Protein AF-A0AA35T9H4-F1 (afdb_monomer)

Mean predicted aligned error: 10.2 Å

Nearest PDB structures (foldseek):
  2pif-assembly1_A  TM=9.357E-01  e=1.347E-21  Pseudomonas syringae pv. tomato str. DC3000
  3db9-assembly1_A  TM=8.584E-01  e=2.831E-21  Agrobacterium fabrum str. C58
  6npp-assembly1_B  TM=3.166E-01  e=2.146E+00  Human herpesvirus 4 strain B95-8
  8dlf-assembly1_D  TM=2.917E-01  e=3.309E+00  Human herpesvirus 4 strain B95-8
  6pw2-assembly1_A  TM=2.831E-01  e=2.748E+00  Human herpesvirus 4 strain B95-8

Secondary structure (DSSP, 8-state):
---PPPPS-HHHHHHHHHTTS--S--TTSSTTEEEEEEEEEEHHHHHHHHHHHHH-TTTS-EEEEEPTT----TTT-TT--TTTSSS-EEEEETTEEEEEES--TTT--TTEEEEEE--THHHHHHHHHTT---GGGTS--B----S---S-TTS-SEES-GGGGT-S-TTS-SBS---PPPTT---EE---TTHHHHHHHHH--S-EEEEPTT-PEEEEEEHHHH---

Radius of gyration: 17.39 Å; Cα contacts (8 Å, |Δi|>4): 429; chains: 1; bounding box: 44×46×46 Å

Structure (mmCIF, N/CA/C/O backbone):
data_AF-A0AA35T9H4-F1
#
_entry.id   AF-A0AA35T9H4-F1
#
loop_
_atom_site.group_PDB
_atom_site.id
_atom_site.type_symbol
_atom_site.label_atom_id
_atom_site.label_alt_id
_atom_site.label_comp_id
_atom_site.label_asym_id
_atom_site.label_entity_id
_atom_site.label_seq_id
_atom_site.pdbx_PDB_ins_code
_atom_site.Cartn_x
_atom_site.Cartn_y
_atom_site.Cartn_z
_atom_site.occupancy
_atom_site.B_iso_or_equiv
_atom_site.auth_seq_id
_atom_site.auth_comp_id
_atom_site.auth_asym_id
_atom_site.auth_atom_id
_atom_site.pdbx_PDB_model_num
ATOM 1 N N . MET A 1 1 ? 14.725 29.720 2.629 1.00 35.00 1 MET A N 1
ATOM 2 C CA . MET A 1 1 ? 14.355 28.807 3.726 1.00 35.00 1 MET A CA 1
ATOM 3 C C . MET A 1 1 ? 15.362 27.682 3.714 1.00 35.00 1 MET A C 1
ATOM 5 O O . MET A 1 1 ? 15.569 27.089 2.666 1.00 35.00 1 MET A O 1
ATOM 9 N N . THR A 1 2 ? 16.078 27.494 4.813 1.00 30.94 2 THR A N 1
ATOM 10 C CA . THR A 1 2 ? 16.999 26.375 5.020 1.00 30.94 2 THR A CA 1
ATOM 11 C C . THR A 1 2 ? 16.219 25.072 4.851 1.00 30.94 2 THR A C 1
ATOM 13 O O . THR A 1 2 ? 15.241 24.872 5.561 1.00 30.94 2 THR A O 1
ATOM 16 N N . LEU A 1 3 ? 16.623 24.225 3.899 1.00 37.62 3 LEU A N 1
ATOM 17 C CA . LEU A 1 3 ? 16.205 22.825 3.829 1.00 37.62 3 LEU A CA 1
ATOM 18 C C . LEU A 1 3 ? 16.675 22.163 5.128 1.00 37.62 3 LEU A C 1
ATOM 20 O O . LEU A 1 3 ? 17.841 21.792 5.251 1.00 37.62 3 LEU A O 1
ATOM 24 N N . THR A 1 4 ? 15.814 22.100 6.139 1.00 50.91 4 THR A N 1
ATOM 25 C CA . THR A 1 4 ? 16.005 21.164 7.243 1.00 50.91 4 THR A CA 1
ATOM 26 C C . THR A 1 4 ? 16.028 19.778 6.622 1.00 50.91 4 THR A C 1
ATOM 28 O O . THR A 1 4 ? 15.061 19.384 5.973 1.00 50.91 4 THR A O 1
ATOM 31 N N . ALA A 1 5 ? 17.161 19.085 6.742 1.00 67.88 5 ALA A N 1
ATOM 32 C CA . ALA A 1 5 ? 17.269 17.697 6.325 1.00 67.88 5 ALA A CA 1
ATOM 33 C C . ALA A 1 5 ? 16.142 16.906 7.002 1.00 67.88 5 ALA A C 1
ATOM 35 O O . ALA A 1 5 ? 15.931 17.054 8.208 1.00 67.88 5 ALA A O 1
ATOM 36 N N . LEU A 1 6 ? 15.390 16.134 6.216 1.00 73.19 6 LEU A N 1
ATOM 37 C CA . LEU A 1 6 ? 14.380 15.232 6.758 1.00 73.19 6 LEU A CA 1
ATOM 38 C C . LEU A 1 6 ? 15.062 14.242 7.716 1.00 73.19 6 LEU A C 1
ATOM 40 O O . LEU A 1 6 ? 16.203 13.846 7.457 1.00 73.19 6 LEU A O 1
ATOM 44 N N . PRO A 1 7 ? 14.401 13.851 8.817 1.00 78.50 7 PRO A N 1
ATOM 45 C CA . PRO A 1 7 ? 14.951 12.845 9.708 1.00 78.50 7 PRO A CA 1
ATOM 46 C C . PRO A 1 7 ? 15.128 11.515 8.968 1.00 78.50 7 PRO A C 1
ATOM 48 O O . PRO A 1 7 ? 14.306 11.131 8.141 1.00 78.50 7 PRO A O 1
ATOM 51 N N . GLU A 1 8 ? 16.202 10.791 9.279 1.00 75.31 8 GLU A N 1
ATOM 52 C CA . GLU A 1 8 ? 16.445 9.453 8.720 1.00 75.31 8 GLU A CA 1
ATOM 53 C C . GLU A 1 8 ? 15.714 8.352 9.508 1.00 75.31 8 GLU A C 1
ATOM 55 O O . GLU A 1 8 ? 15.616 7.215 9.048 1.00 75.31 8 GLU A O 1
ATOM 60 N N . SER A 1 9 ? 15.199 8.676 10.700 1.00 90.00 9 SER A N 1
ATOM 61 C CA . SER A 1 9 ? 14.476 7.734 11.553 1.00 90.00 9 SER A CA 1
ATOM 62 C C . SER A 1 9 ? 13.065 7.466 11.007 1.00 90.00 9 SER A C 1
ATOM 64 O O . SER A 1 9 ? 12.266 8.405 10.921 1.00 90.00 9 SER A O 1
ATOM 66 N N . PRO A 1 10 ? 12.699 6.202 10.709 1.00 91.81 10 PRO A N 1
ATOM 67 C CA . PRO A 1 10 ? 11.353 5.854 10.251 1.00 91.81 10 PRO A CA 1
ATOM 68 C C . PRO A 1 10 ? 10.244 6.300 11.204 1.00 91.81 10 PRO A C 1
ATOM 70 O O . PRO A 1 10 ? 9.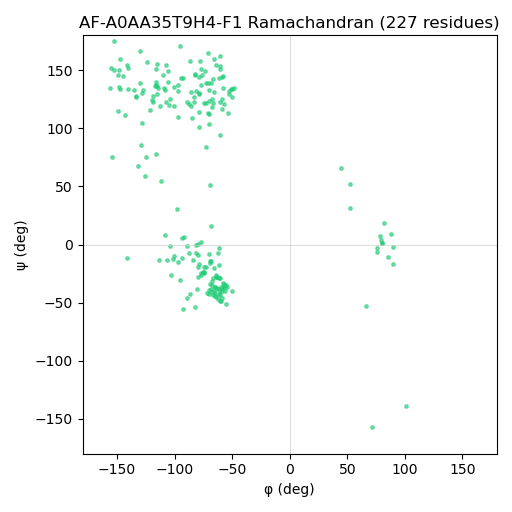216 6.802 10.762 1.00 91.81 10 PRO A O 1
ATOM 73 N N . SER A 1 11 ? 10.456 6.173 12.517 1.00 93.94 11 SER A N 1
ATOM 74 C CA . SER A 1 11 ? 9.459 6.564 13.517 1.00 93.94 11 SER A CA 1
ATOM 75 C C . SER A 1 11 ? 9.228 8.075 13.561 1.00 93.94 11 SER A C 1
ATOM 77 O O . SER A 1 11 ? 8.099 8.517 13.764 1.00 93.94 11 SER A O 1
ATOM 79 N N . GLU A 1 12 ? 10.270 8.879 13.331 1.00 93.38 12 GLU A N 1
ATOM 80 C CA . GLU A 1 12 ? 10.147 10.338 13.257 1.00 93.38 12 GLU A CA 1
ATOM 81 C C . GLU A 1 12 ? 9.429 10.758 11.974 1.00 93.38 12 GLU A C 1
ATOM 83 O O . GLU A 1 12 ? 8.533 11.595 12.033 1.00 93.38 12 GLU A O 1
ATOM 88 N N . LEU A 1 13 ? 9.749 10.124 10.840 1.00 93.75 13 LEU A N 1
ATOM 89 C CA . LEU A 1 13 ? 9.044 10.348 9.575 1.00 93.75 13 LEU A CA 1
ATOM 90 C C . LEU A 1 13 ? 7.551 10.018 9.699 1.00 93.75 13 LEU A C 1
ATOM 92 O O . LEU A 1 13 ? 6.720 10.861 9.365 1.00 93.75 13 LEU A O 1
ATOM 96 N N . ARG A 1 14 ? 7.205 8.849 10.257 1.00 95.56 14 ARG A N 1
ATOM 97 C CA . ARG A 1 14 ? 5.807 8.472 10.534 1.00 95.56 14 ARG A CA 1
ATOM 98 C C . ARG A 1 14 ? 5.124 9.465 11.475 1.00 95.56 14 ARG A C 1
ATOM 100 O O . ARG A 1 14 ? 3.983 9.840 11.242 1.00 95.56 14 ARG A O 1
ATOM 107 N N . SER A 1 15 ? 5.829 9.953 12.496 1.00 95.31 15 SER A N 1
ATOM 108 C CA . SER A 1 15 ? 5.305 10.979 13.407 1.00 95.31 15 SER A CA 1
ATOM 109 C C . SER A 1 15 ? 4.993 12.302 12.694 1.00 95.31 15 SER A C 1
ATOM 111 O O . SER A 1 15 ? 3.980 12.930 12.998 1.00 95.31 15 SER A O 1
ATOM 113 N N . MET A 1 16 ? 5.821 12.716 11.727 1.00 93.88 16 MET A N 1
ATOM 114 C CA . MET A 1 16 ? 5.552 13.898 10.895 1.00 93.88 16 MET A CA 1
ATOM 115 C C . MET A 1 16 ? 4.362 13.677 9.949 1.00 93.88 16 MET A C 1
ATOM 117 O O . MET A 1 16 ? 3.556 14.588 9.771 1.00 93.88 16 MET A O 1
ATOM 121 N N . MET A 1 17 ? 4.220 12.475 9.374 1.00 94.62 17 MET A N 1
ATOM 122 C CA . MET A 1 17 ? 3.061 12.103 8.542 1.00 94.62 17 MET A CA 1
ATOM 123 C C . MET A 1 17 ? 1.769 12.142 9.365 1.00 94.62 17 MET A C 1
ATOM 125 O O . MET A 1 17 ? 0.822 12.822 8.978 1.00 94.62 17 MET A O 1
ATOM 129 N N . ARG A 1 18 ? 1.787 11.547 10.565 1.00 94.38 18 ARG A N 1
ATOM 130 C CA . ARG A 1 18 ? 0.674 11.554 11.526 1.00 94.38 18 ARG A CA 1
ATOM 131 C C . ARG A 1 18 ? 0.218 12.958 11.914 1.00 94.38 18 ARG A C 1
ATOM 133 O O . ARG A 1 18 ? -0.963 13.183 12.152 1.00 94.38 18 ARG A O 1
ATOM 140 N N . GLN A 1 19 ? 1.150 13.902 12.013 1.00 93.56 19 GLN A N 1
ATOM 141 C CA . GLN A 1 19 ? 0.852 15.303 12.331 1.00 93.56 19 GLN A CA 1
ATOM 142 C C . GLN A 1 19 ? 0.346 16.100 11.116 1.00 93.56 19 GLN A C 1
ATOM 144 O O . GLN A 1 19 ? -0.112 17.229 11.281 1.00 93.56 19 GLN A O 1
ATOM 149 N N . GLY A 1 20 ? 0.400 15.524 9.910 1.00 89.44 20 GLY A N 1
ATOM 150 C CA . GLY A 1 20 ? 0.068 16.199 8.654 1.00 89.44 20 GLY A CA 1
ATOM 151 C C . GLY A 1 20 ? 1.176 17.122 8.134 1.00 89.44 20 GLY A C 1
ATOM 152 O O . GLY A 1 20 ? 0.970 17.825 7.147 1.00 89.44 20 GLY A O 1
ATOM 153 N N . ASP A 1 21 ? 2.355 17.113 8.760 1.00 88.81 21 ASP A N 1
ATOM 154 C CA . ASP A 1 21 ? 3.494 17.958 8.382 1.00 88.81 21 ASP A CA 1
ATOM 155 C C . ASP A 1 21 ? 4.259 17.406 7.166 1.00 88.81 21 ASP A C 1
ATOM 157 O O . ASP A 1 21 ? 5.042 18.123 6.537 1.00 88.81 21 ASP A O 1
ATOM 161 N N . LEU A 1 22 ? 4.052 16.125 6.834 1.00 87.88 22 LEU A N 1
ATOM 162 C CA . LEU A 1 22 ? 4.752 15.420 5.763 1.00 87.88 22 LEU A CA 1
ATOM 163 C C . LEU A 1 22 ? 3.769 14.720 4.813 1.00 87.88 22 LEU A C 1
ATOM 165 O O . LEU A 1 22 ? 3.504 13.529 4.947 1.00 87.88 22 LEU A O 1
ATOM 169 N N . VAL A 1 23 ? 3.272 15.468 3.824 1.00 89.50 23 VAL A N 1
ATOM 170 C CA . VAL A 1 23 ? 2.386 14.974 2.752 1.00 89.50 23 VAL A CA 1
ATOM 171 C C . VAL A 1 23 ? 3.101 15.119 1.408 1.00 89.50 23 VAL A C 1
ATOM 173 O O . VAL A 1 23 ? 2.901 16.083 0.672 1.00 89.50 23 VAL A O 1
ATOM 176 N N . GLN A 1 24 ? 4.027 14.204 1.131 1.00 86.38 24 GLN A N 1
ATOM 177 C CA . GLN A 1 24 ? 4.772 14.148 -0.129 1.00 86.38 24 GLN A CA 1
ATOM 178 C C . GLN A 1 24 ? 5.209 12.710 -0.425 1.00 86.38 24 GLN A C 1
ATOM 180 O O . GLN A 1 24 ? 5.043 11.821 0.414 1.00 86.38 24 GLN A O 1
ATOM 185 N N . THR A 1 25 ? 5.805 12.496 -1.598 1.00 83.75 25 THR A N 1
ATOM 186 C CA . THR A 1 25 ? 6.312 11.187 -2.014 1.00 83.75 25 THR A CA 1
ATOM 187 C C . THR A 1 25 ? 7.344 10.646 -1.024 1.00 83.75 25 THR A C 1
ATOM 189 O O . THR A 1 25 ? 8.267 11.369 -0.648 1.00 83.75 25 THR A O 1
ATOM 192 N N . THR A 1 26 ? 7.245 9.374 -0.642 1.00 84.62 26 THR A N 1
ATOM 193 C CA . THR A 1 26 ? 8.193 8.714 0.269 1.00 84.62 26 THR A CA 1
ATOM 194 C C . THR A 1 26 ? 9.463 8.227 -0.422 1.00 84.62 26 THR A C 1
ATOM 196 O O . THR A 1 26 ? 10.412 7.821 0.252 1.00 84.62 26 THR A O 1
ATOM 199 N N . SER A 1 27 ? 9.524 8.298 -1.752 1.00 77.94 27 SER A N 1
ATOM 200 C CA . SER A 1 27 ? 10.706 7.969 -2.549 1.00 77.94 27 SER A CA 1
ATOM 201 C C . SER A 1 27 ? 11.960 8.680 -2.028 1.00 77.94 27 SER A C 1
ATOM 203 O O . SER A 1 27 ? 11.984 9.895 -1.842 1.00 77.94 27 SER A O 1
ATOM 205 N N . GLY A 1 28 ? 13.018 7.911 -1.762 1.00 72.19 28 GLY A N 1
ATOM 206 C CA . GLY A 1 28 ? 14.285 8.432 -1.237 1.00 72.19 28 GLY A CA 1
ATOM 207 C C . GLY A 1 28 ? 14.281 8.809 0.253 1.00 72.19 28 GLY A C 1
ATOM 208 O O . GLY A 1 28 ? 15.338 9.156 0.782 1.00 72.19 28 GLY A O 1
ATOM 209 N N . MET A 1 29 ? 13.145 8.712 0.951 1.00 82.69 29 MET A N 1
ATOM 210 C CA . MET A 1 29 ? 13.097 8.818 2.413 1.00 82.69 29 MET A CA 1
ATOM 211 C C . MET A 1 29 ? 13.570 7.521 3.073 1.00 82.69 29 MET A C 1
ATOM 213 O O . MET A 1 29 ? 13.388 6.437 2.523 1.00 82.69 29 MET A O 1
ATOM 217 N N . ALA A 1 30 ? 14.142 7.640 4.276 1.00 81.81 30 ALA A N 1
ATOM 218 C CA . ALA A 1 30 ? 14.640 6.519 5.079 1.00 81.81 30 ALA A CA 1
ATOM 219 C C . ALA A 1 30 ? 15.454 5.480 4.264 1.00 81.81 30 ALA A C 1
ATOM 221 O O . ALA A 1 30 ? 15.015 4.338 4.105 1.00 81.81 30 ALA A O 1
ATOM 222 N N . PRO A 1 31 ? 16.630 5.852 3.721 1.00 79.25 31 PRO A N 1
ATOM 223 C CA . PRO A 1 31 ? 17.396 4.983 2.827 1.00 79.25 31 PRO A CA 1
ATOM 224 C C . PRO A 1 31 ? 17.669 3.587 3.410 1.00 79.25 31 PRO A C 1
ATOM 226 O O . PRO A 1 31 ? 18.134 3.454 4.543 1.00 79.25 31 PRO A O 1
ATOM 229 N N . GLY A 1 32 ? 17.409 2.545 2.614 1.00 77.31 32 GLY A N 1
ATOM 230 C CA . GLY A 1 32 ? 17.614 1.139 2.986 1.00 77.31 32 GLY A CA 1
ATOM 231 C C . GLY A 1 32 ? 16.519 0.535 3.868 1.00 77.31 32 GLY A C 1
ATOM 232 O O . GLY A 1 32 ? 16.661 -0.611 4.301 1.00 77.31 32 GLY A O 1
ATOM 233 N N . ARG A 1 33 ? 15.451 1.289 4.159 1.00 85.25 33 ARG A N 1
ATOM 234 C CA . ARG A 1 33 ? 14.263 0.789 4.852 1.00 85.25 33 ARG A CA 1
ATOM 235 C C . ARG A 1 33 ? 13.214 0.331 3.857 1.00 85.25 33 ARG A C 1
ATOM 237 O O . ARG A 1 33 ? 12.959 0.995 2.854 1.00 85.25 33 ARG A O 1
ATOM 244 N N . VAL A 1 34 ? 12.523 -0.739 4.229 1.00 86.25 34 VAL A N 1
ATOM 245 C CA . VAL A 1 34 ? 11.411 -1.267 3.446 1.00 86.25 34 VAL A CA 1
ATOM 246 C C . VAL A 1 34 ? 10.280 -0.250 3.462 1.00 86.25 34 VAL A C 1
ATOM 248 O O . VAL A 1 34 ? 9.750 0.095 4.525 1.00 86.25 34 VAL A O 1
ATOM 251 N N . GLN A 1 35 ? 9.885 0.190 2.273 1.00 88.19 35 GLN A N 1
ATOM 252 C CA . GLN A 1 35 ? 8.664 0.955 2.067 1.00 88.19 35 GLN A CA 1
ATOM 253 C C . GLN A 1 35 ? 7.577 0.019 1.538 1.00 88.19 35 GLN A C 1
ATOM 255 O O . GLN A 1 35 ? 7.731 -0.621 0.493 1.00 88.19 35 GLN A O 1
ATOM 260 N N . ALA A 1 36 ? 6.491 -0.092 2.294 1.00 89.81 36 ALA A N 1
ATOM 261 C CA . ALA A 1 36 ? 5.416 -1.029 2.036 1.00 89.81 36 ALA A CA 1
ATOM 262 C C . ALA A 1 36 ? 4.229 -0.341 1.357 1.00 89.81 36 ALA A C 1
ATOM 264 O O . ALA A 1 36 ? 3.763 0.725 1.767 1.00 89.81 36 ALA A O 1
ATOM 265 N N . ASN A 1 37 ? 3.696 -1.007 0.341 1.00 90.56 37 ASN A N 1
ATOM 266 C CA . ASN A 1 37 ? 2.383 -0.709 -0.197 1.00 90.56 37 ASN A CA 1
ATOM 267 C C . ASN A 1 37 ? 1.328 -1.156 0.814 1.00 90.56 37 ASN A C 1
ATOM 269 O O . ASN A 1 37 ? 1.426 -2.235 1.397 1.00 90.56 37 ASN A O 1
ATOM 273 N N . LEU A 1 38 ? 0.295 -0.343 0.983 1.00 93.81 38 LEU A N 1
ATOM 274 C CA . LEU A 1 38 ? -0.809 -0.624 1.889 1.00 93.81 38 LEU A CA 1
ATOM 275 C C . LEU A 1 38 ? -2.086 -0.958 1.116 1.00 93.81 38 LEU A C 1
ATOM 277 O O . LEU A 1 38 ? -2.444 -0.235 0.177 1.00 93.81 38 LEU A O 1
ATOM 281 N N . ALA A 1 39 ? -2.769 -2.013 1.558 1.00 95.06 39 ALA A N 1
ATOM 282 C CA . ALA A 1 39 ? -4.123 -2.378 1.161 1.00 95.06 39 ALA A CA 1
ATOM 283 C C . ALA A 1 39 ? -4.942 -2.726 2.409 1.00 95.06 39 ALA A C 1
ATOM 285 O O . ALA A 1 39 ? -4.520 -3.555 3.206 1.00 95.06 39 ALA A O 1
ATOM 286 N N . ILE A 1 40 ? -6.104 -2.115 2.588 1.00 97.00 40 ILE A N 1
ATOM 287 C CA . ILE A 1 40 ? -6.987 -2.335 3.733 1.00 97.00 40 ILE A CA 1
ATOM 288 C C . ILE A 1 40 ? -8.372 -2.652 3.195 1.00 97.00 40 ILE A C 1
ATOM 290 O O . ILE A 1 40 ? -8.891 -1.946 2.326 1.00 97.00 40 ILE A O 1
ATOM 294 N N . LEU A 1 41 ? -8.970 -3.722 3.701 1.00 95.62 41 LEU A N 1
ATOM 295 C CA . LEU A 1 41 ? -10.269 -4.184 3.241 1.00 95.62 41 LEU A CA 1
ATOM 296 C C . LEU A 1 41 ? -11.074 -4.837 4.369 1.00 95.62 41 LEU A C 1
ATOM 298 O O . LEU A 1 41 ? -10.500 -5.271 5.371 1.00 95.62 41 LEU A O 1
ATOM 302 N N . PRO A 1 42 ? -12.403 -4.927 4.213 1.00 96.38 42 PRO A N 1
ATOM 303 C CA . PRO A 1 42 ? -13.270 -5.613 5.163 1.00 96.38 42 PRO A CA 1
ATOM 304 C C . PRO A 1 42 ? -12.884 -7.091 5.370 1.00 96.38 42 PRO A C 1
ATOM 306 O O . PRO A 1 42 ? -12.441 -7.778 4.443 1.00 96.38 42 PRO A O 1
ATOM 309 N N . ARG A 1 43 ? -13.057 -7.595 6.599 1.00 95.94 43 ARG A N 1
ATOM 310 C CA . ARG A 1 43 ? -12.664 -8.953 7.027 1.00 95.94 43 ARG A CA 1
ATOM 311 C C . ARG A 1 43 ? -13.272 -10.060 6.163 1.00 95.94 43 ARG A C 1
ATOM 313 O O . ARG A 1 43 ? -12.630 -11.089 5.966 1.00 95.94 43 ARG A O 1
ATOM 320 N N . ASP A 1 44 ? -14.492 -9.876 5.674 1.00 92.88 44 ASP A N 1
ATOM 321 C CA . ASP A 1 44 ? -15.183 -10.840 4.810 1.00 92.88 44 ASP A CA 1
ATOM 322 C C . ASP A 1 44 ? -14.467 -11.055 3.467 1.00 92.88 44 ASP A C 1
ATOM 324 O O . ASP A 1 44 ? -14.514 -12.160 2.932 1.00 92.88 44 ASP A O 1
ATOM 328 N N . LEU A 1 45 ? -13.738 -10.050 2.977 1.00 91.25 45 LEU A N 1
ATOM 329 C CA . LEU A 1 45 ? -12.922 -10.117 1.760 1.00 91.25 45 LEU A CA 1
ATOM 330 C C . LEU A 1 45 ? -11.439 -10.404 2.032 1.00 91.25 45 LEU A C 1
ATOM 332 O O . LEU A 1 45 ? -10.695 -10.775 1.120 1.00 91.25 45 LEU A O 1
ATOM 336 N N . ALA A 1 46 ? -10.992 -10.255 3.281 1.00 90.88 46 ALA A N 1
ATOM 337 C CA . ALA A 1 46 ? -9.593 -10.416 3.671 1.00 90.88 46 ALA A CA 1
ATOM 338 C C . ALA A 1 46 ? -9.024 -11.794 3.300 1.00 90.88 46 ALA A C 1
ATOM 340 O O . ALA A 1 46 ? -7.878 -11.892 2.866 1.00 90.88 46 ALA A O 1
ATOM 341 N N . PHE A 1 47 ? -9.822 -12.859 3.423 1.00 89.06 47 PHE A N 1
ATOM 342 C CA . PHE A 1 47 ? -9.386 -14.207 3.053 1.00 89.06 47 PHE A CA 1
ATOM 343 C C . PHE A 1 47 ? -9.142 -14.352 1.545 1.00 89.06 47 PHE A C 1
ATOM 345 O O . PHE A 1 47 ? -8.129 -14.923 1.136 1.00 89.06 47 PHE A O 1
ATOM 352 N N . ASP A 1 48 ? -10.034 -13.806 0.717 1.00 85.44 48 ASP A N 1
ATOM 353 C CA . ASP A 1 48 ? -9.894 -13.857 -0.739 1.00 85.44 48 ASP A CA 1
ATOM 354 C C . ASP A 1 48 ? -8.679 -13.052 -1.204 1.00 85.44 48 ASP A C 1
ATOM 356 O O . ASP A 1 48 ? -7.921 -13.513 -2.061 1.00 85.44 48 ASP A O 1
ATOM 360 N N . PHE A 1 49 ? -8.441 -11.888 -0.592 1.00 87.94 49 PHE A N 1
ATOM 361 C CA . PHE A 1 49 ? -7.258 -11.079 -0.874 1.00 87.94 49 PHE A CA 1
ATOM 362 C C . PHE A 1 49 ? -5.966 -11.758 -0.405 1.00 87.94 49 PHE A C 1
ATOM 364 O O . PHE A 1 49 ? -4.986 -11.791 -1.145 1.00 87.94 49 PHE A O 1
ATOM 371 N N . LEU A 1 50 ? -5.965 -12.388 0.773 1.00 88.31 50 LEU A N 1
ATOM 372 C CA . LEU A 1 50 ? -4.829 -13.177 1.250 1.00 88.31 50 LEU A CA 1
ATOM 373 C C . LEU A 1 50 ? -4.493 -14.318 0.278 1.00 88.31 50 LEU A C 1
ATOM 375 O O . LEU A 1 50 ? -3.332 -14.505 -0.092 1.00 88.31 50 LEU A O 1
ATOM 379 N N . LEU A 1 51 ? -5.510 -15.055 -0.180 1.00 82.94 51 LEU A N 1
ATOM 380 C CA . LEU A 1 51 ? -5.347 -16.118 -1.169 1.00 82.94 51 LEU A CA 1
ATOM 381 C C . LEU A 1 51 ? -4.875 -15.568 -2.523 1.00 82.94 51 LEU A C 1
ATOM 383 O O . LEU A 1 51 ? -4.066 -16.208 -3.199 1.00 82.94 51 LEU A O 1
ATOM 387 N N . PHE A 1 52 ? -5.351 -14.386 -2.920 1.00 80.19 52 PHE A N 1
ATOM 388 C CA . PHE A 1 52 ? -4.873 -13.680 -4.105 1.00 80.19 52 PHE A CA 1
ATOM 389 C C . PHE A 1 52 ? -3.382 -13.345 -3.987 1.00 80.19 52 PHE A C 1
ATOM 391 O O . PHE A 1 52 ? -2.626 -13.687 -4.897 1.00 80.19 52 PHE A O 1
ATOM 398 N N . CYS A 1 53 ? -2.934 -12.778 -2.865 1.00 82.75 53 CYS A N 1
ATOM 399 C CA . CYS A 1 53 ? -1.519 -12.498 -2.613 1.00 82.75 53 CYS A CA 1
ATOM 400 C C . CYS A 1 53 ? -0.681 -13.784 -2.622 1.00 82.75 53 CYS A C 1
ATOM 402 O O . CYS A 1 53 ? 0.354 -13.848 -3.281 1.00 82.75 53 CYS A O 1
ATOM 404 N N . GLN A 1 54 ? -1.164 -14.855 -1.985 1.00 81.75 54 GLN A N 1
ATOM 405 C CA . GLN A 1 54 ? -0.475 -16.148 -1.963 1.00 81.75 54 GLN A CA 1
ATOM 406 C C . GLN A 1 54 ? -0.334 -16.772 -3.360 1.00 81.75 54 GLN A C 1
ATOM 408 O O . GLN A 1 54 ? 0.682 -17.399 -3.663 1.00 81.75 54 GLN A O 1
ATOM 413 N N . ARG A 1 55 ? -1.348 -16.621 -4.220 1.00 78.25 55 ARG A N 1
ATOM 414 C CA . ARG A 1 55 ? -1.313 -17.094 -5.616 1.00 78.25 55 ARG A CA 1
ATOM 415 C C . ARG A 1 55 ? -0.452 -16.210 -6.513 1.00 78.25 55 ARG A C 1
ATOM 417 O O . ARG A 1 55 ? 0.039 -16.691 -7.532 1.00 78.25 55 ARG A O 1
ATOM 424 N N . ASN A 1 56 ? -0.253 -14.952 -6.127 1.00 69.88 56 ASN A N 1
ATOM 425 C CA . ASN A 1 56 ? 0.485 -13.953 -6.886 1.00 69.88 56 ASN A CA 1
ATOM 426 C C . ASN A 1 56 ? 1.606 -13.316 -6.034 1.00 69.88 56 ASN A C 1
ATOM 428 O O . ASN A 1 56 ? 1.642 -12.096 -5.876 1.00 69.88 56 ASN A O 1
ATOM 432 N N . PRO A 1 57 ? 2.568 -14.106 -5.515 1.00 71.19 57 PRO A N 1
ATOM 433 C CA . PRO A 1 57 ? 3.543 -13.625 -4.532 1.00 71.19 57 PRO A CA 1
ATOM 434 C C . PRO A 1 57 ? 4.559 -12.628 -5.106 1.00 71.19 57 PRO A C 1
ATOM 436 O O . PRO A 1 57 ? 5.265 -11.968 -4.354 1.00 71.19 57 PRO A O 1
ATOM 439 N N . ARG A 1 58 ? 4.668 -12.517 -6.439 1.00 69.19 58 ARG A N 1
ATOM 440 C CA . ARG A 1 58 ? 5.550 -11.534 -7.087 1.00 69.19 58 ARG A CA 1
ATOM 441 C C . ARG A 1 58 ? 4.936 -10.142 -7.186 1.00 69.19 58 ARG A C 1
ATOM 443 O O . ARG A 1 58 ? 5.596 -9.214 -6.741 1.00 69.19 58 ARG A O 1
ATOM 450 N N . PRO A 1 59 ? 3.729 -9.967 -7.759 1.00 66.12 59 PRO A N 1
ATOM 451 C CA . PRO A 1 59 ? 3.077 -8.658 -7.767 1.00 66.12 59 PRO A CA 1
ATOM 452 C C . PRO A 1 59 ? 2.498 -8.272 -6.395 1.00 66.12 59 PRO A C 1
ATOM 454 O O . PRO A 1 59 ? 2.243 -7.098 -6.153 1.00 66.12 59 PRO A O 1
ATOM 457 N N . CYS A 1 60 ? 2.286 -9.236 -5.492 1.00 75.88 60 CYS A N 1
ATOM 458 C CA . CYS A 1 60 ? 1.783 -9.003 -4.136 1.00 75.88 60 CYS A CA 1
ATOM 459 C C . CYS A 1 60 ? 2.632 -9.741 -3.088 1.00 75.88 60 CYS A C 1
ATOM 461 O O . CYS A 1 60 ? 2.149 -10.698 -2.473 1.00 75.88 60 CYS A O 1
ATOM 463 N N . PRO A 1 61 ? 3.899 -9.338 -2.882 1.00 84.50 61 PRO A N 1
ATOM 464 C CA . PRO A 1 61 ? 4.740 -9.940 -1.859 1.00 84.50 61 PRO A CA 1
ATOM 465 C C . PRO A 1 61 ? 4.219 -9.517 -0.486 1.00 84.50 61 PRO A C 1
ATOM 467 O O . PRO A 1 61 ? 4.392 -8.379 -0.065 1.00 84.50 61 PRO A O 1
ATOM 470 N N . LEU A 1 62 ? 3.524 -10.419 0.199 1.00 88.81 62 LEU A N 1
ATOM 471 C CA . LEU A 1 62 ? 2.928 -10.128 1.497 1.00 88.81 62 LEU A CA 1
ATOM 472 C C . LEU A 1 62 ? 4.012 -10.041 2.580 1.00 88.81 62 LEU A C 1
ATOM 474 O O . LEU A 1 62 ? 4.742 -11.007 2.789 1.00 88.81 62 LEU A O 1
ATOM 478 N N . LEU A 1 63 ? 4.092 -8.895 3.258 1.00 91.00 63 LEU A N 1
ATOM 479 C CA . LEU A 1 63 ? 5.021 -8.651 4.365 1.00 91.00 63 LEU A CA 1
ATOM 480 C C . LEU A 1 63 ? 4.373 -8.967 5.709 1.00 91.00 63 LEU A C 1
ATOM 482 O O . LEU A 1 63 ? 4.883 -9.782 6.469 1.00 91.00 63 LEU A O 1
ATOM 486 N N . GLU A 1 64 ? 3.234 -8.333 5.981 1.00 94.06 64 GLU A N 1
ATOM 487 C CA . GLU A 1 64 ? 2.513 -8.460 7.244 1.00 94.06 64 GLU A CA 1
ATOM 488 C C . GLU A 1 64 ? 1.011 -8.295 7.005 1.00 94.06 64 GLU A C 1
ATOM 490 O O . GLU A 1 64 ? 0.580 -7.525 6.140 1.00 94.06 64 GLU A O 1
ATOM 495 N N . VAL A 1 65 ? 0.214 -9.028 7.783 1.00 96.75 65 VAL A N 1
ATOM 496 C CA . VAL A 1 65 ? -1.237 -8.848 7.872 1.00 96.75 65 VAL A CA 1
ATOM 497 C C . VAL A 1 65 ? -1.543 -8.344 9.272 1.00 96.75 65 VAL A C 1
ATOM 499 O O . VAL A 1 65 ? -1.276 -9.042 10.247 1.00 96.75 65 VAL A O 1
ATOM 502 N N . VAL A 1 66 ? -2.124 -7.154 9.364 1.00 97.19 66 VAL A N 1
ATOM 503 C CA . VAL A 1 66 ? -2.628 -6.600 10.620 1.00 97.19 66 VAL A CA 1
ATOM 504 C C . VAL A 1 66 ? -4.075 -7.044 10.782 1.00 97.19 66 VAL A C 1
ATOM 506 O O . VAL A 1 66 ? -4.906 -6.823 9.895 1.00 97.19 66 VAL A O 1
ATOM 509 N N . GLU A 1 67 ? -4.348 -7.729 11.892 1.00 95.19 67 GLU A N 1
ATOM 510 C CA . GLU A 1 67 ? -5.648 -8.331 12.176 1.00 95.19 67 GLU A CA 1
ATOM 511 C C . GLU A 1 67 ? -6.779 -7.298 12.228 1.00 95.19 67 GLU A C 1
ATOM 513 O O . GLU A 1 67 ? -6.580 -6.095 12.370 1.00 95.19 67 GLU A O 1
ATOM 518 N N . SER A 1 68 ? -8.008 -7.793 12.105 1.00 95.31 68 SER A N 1
ATOM 519 C CA . SER A 1 68 ? -9.183 -6.939 12.004 1.00 95.31 68 SER A CA 1
ATOM 520 C C . SER A 1 68 ? -9.370 -6.049 13.232 1.00 95.31 68 SER A C 1
ATOM 522 O O . SER A 1 68 ? -9.534 -6.561 14.339 1.00 95.31 68 SER A O 1
ATOM 524 N N . GLY A 1 69 ? -9.414 -4.739 12.992 1.00 87.94 69 GLY A N 1
ATOM 525 C CA . GLY A 1 69 ? -9.583 -3.702 14.014 1.00 87.94 69 GLY A CA 1
ATOM 526 C C . GLY A 1 69 ? -8.280 -3.262 14.685 1.00 87.94 69 GLY A C 1
ATOM 527 O O . GLY A 1 69 ? -8.264 -2.228 15.353 1.00 87.94 69 GLY A O 1
ATOM 528 N N . GLU A 1 70 ? -7.181 -3.983 14.464 1.00 96.12 70 GLU A N 1
ATOM 529 C CA . GLU A 1 70 ? -5.852 -3.579 14.911 1.00 96.12 70 GLU A CA 1
ATOM 530 C C . GLU A 1 70 ? -5.248 -2.574 13.918 1.00 96.12 70 GLU A C 1
ATOM 532 O O . GLU A 1 70 ? -5.475 -2.642 12.710 1.00 96.12 70 GLU A O 1
ATOM 537 N N . VAL A 1 71 ? -4.461 -1.629 14.433 1.00 96.50 71 VAL A N 1
ATOM 538 C CA . VAL A 1 71 ? -3.866 -0.534 13.638 1.00 96.50 71 VAL A CA 1
ATOM 539 C C . VAL A 1 71 ? -2.346 -0.623 13.545 1.00 96.50 71 VAL A C 1
ATOM 541 O O . VAL A 1 71 ? -1.738 0.088 12.749 1.00 96.50 71 VAL A O 1
ATOM 544 N N . GLU A 1 72 ? -1.731 -1.466 14.375 1.00 97.50 72 GLU A N 1
ATOM 545 C CA . GLU A 1 72 ? -0.286 -1.511 14.573 1.00 97.50 72 GLU A CA 1
ATOM 546 C C . GLU A 1 72 ? 0.331 -2.727 13.859 1.00 97.50 72 GLU A C 1
ATOM 548 O O . GLU A 1 72 ? 0.005 -3.865 14.210 1.00 97.50 72 GLU A O 1
ATOM 553 N N . PRO A 1 73 ? 1.254 -2.514 12.903 1.00 96.12 73 PRO A N 1
ATOM 554 C CA . PRO A 1 73 ? 2.085 -3.567 12.333 1.00 96.12 73 PRO A CA 1
ATOM 555 C C . PRO A 1 73 ? 3.228 -3.897 13.302 1.00 96.12 73 PRO A C 1
ATOM 557 O O . PRO A 1 73 ? 4.218 -3.171 13.411 1.00 96.12 73 PRO A O 1
ATOM 560 N N . ARG A 1 74 ? 3.081 -4.991 14.046 1.00 94.75 74 ARG A N 1
ATOM 561 C CA . ARG A 1 74 ? 3.970 -5.348 15.160 1.00 94.75 74 ARG A CA 1
ATOM 562 C C . ARG A 1 74 ? 5.300 -5.918 14.692 1.00 94.75 74 ARG A C 1
ATOM 564 O O . ARG A 1 74 ? 6.284 -5.804 15.419 1.00 94.75 74 ARG A O 1
ATOM 571 N N . ASP A 1 75 ? 5.343 -6.525 13.510 1.00 92.00 75 ASP A N 1
ATOM 572 C CA . ASP A 1 75 ? 6.586 -7.087 12.987 1.00 92.00 75 ASP A CA 1
ATOM 573 C C . ASP A 1 75 ? 7.391 -6.036 12.225 1.00 92.00 75 ASP A C 1
ATOM 575 O O . ASP A 1 75 ? 8.613 -5.972 12.391 1.00 92.00 75 ASP A O 1
ATOM 579 N N . PHE A 1 76 ? 6.732 -5.208 11.407 1.00 92.81 76 PHE A N 1
ATOM 580 C CA . PHE A 1 76 ? 7.403 -4.269 10.505 1.00 92.81 76 PHE A CA 1
ATOM 581 C C . PHE A 1 76 ? 7.568 -2.855 11.056 1.00 92.81 76 PHE A C 1
ATOM 583 O O . PHE A 1 76 ? 8.544 -2.202 10.687 1.00 92.81 76 PHE A O 1
ATOM 590 N N . ALA A 1 77 ? 6.673 -2.363 11.914 1.00 95.31 77 ALA A N 1
ATOM 591 C CA . ALA A 1 77 ? 6.816 -1.037 12.517 1.00 95.31 77 ALA A CA 1
ATOM 592 C C . ALA A 1 77 ? 6.097 -0.923 13.878 1.00 95.31 77 ALA A C 1
ATOM 594 O O . ALA A 1 77 ? 5.044 -0.282 13.967 1.00 95.31 77 ALA A O 1
ATOM 595 N N . PRO A 1 78 ? 6.667 -1.503 14.954 1.00 96.06 78 PRO A 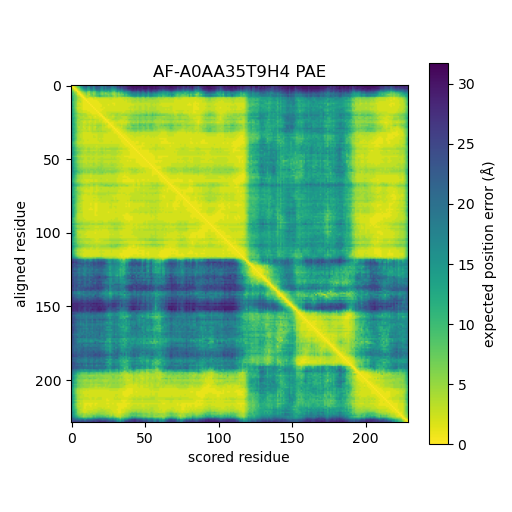N 1
ATOM 596 C CA . PRO A 1 78 ? 6.133 -1.359 16.306 1.00 96.06 78 PRO A CA 1
ATOM 597 C C . PRO A 1 78 ? 5.889 0.110 16.693 1.00 96.06 78 PRO A C 1
ATOM 599 O O . PRO A 1 78 ? 6.740 0.981 16.497 1.00 96.06 78 PRO A O 1
ATOM 602 N N . GLY A 1 79 ? 4.727 0.390 17.276 1.00 95.00 79 GLY A N 1
ATOM 603 C CA . GLY A 1 79 ? 4.267 1.721 17.677 1.00 95.00 79 GLY A CA 1
ATOM 604 C C . GLY A 1 79 ? 3.692 2.583 16.547 1.00 95.00 79 GLY A C 1
ATOM 605 O O . GLY A 1 79 ? 3.319 3.736 16.797 1.00 95.00 79 GLY A O 1
ATOM 606 N N . ALA A 1 80 ? 3.624 2.064 15.318 1.00 96.88 80 ALA A N 1
ATOM 607 C CA . ALA A 1 80 ? 2.976 2.751 14.209 1.00 96.88 80 ALA A CA 1
ATOM 608 C C . ALA A 1 80 ? 1.444 2.638 14.264 1.00 96.88 80 ALA A C 1
ATOM 610 O O . ALA A 1 80 ? 0.886 1.725 14.870 1.00 96.88 80 ALA A O 1
ATOM 611 N N . ASP A 1 81 ? 0.771 3.574 13.602 1.00 97.50 81 ASP A N 1
ATOM 612 C CA . ASP A 1 81 ? -0.682 3.604 13.439 1.00 97.50 81 ASP A CA 1
ATOM 613 C C . ASP A 1 81 ? -1.030 3.757 11.954 1.00 97.50 81 ASP A C 1
ATOM 615 O O . ASP A 1 81 ? -0.914 4.842 11.376 1.00 97.50 81 ASP A O 1
ATOM 619 N N . LEU A 1 82 ? -1.477 2.666 11.325 1.00 97.06 82 LEU A N 1
ATOM 620 C CA . LEU A 1 82 ? -1.788 2.619 9.889 1.00 97.06 82 LEU A CA 1
ATOM 621 C C . LEU A 1 82 ? -2.919 3.554 9.451 1.00 97.06 82 LEU A C 1
ATOM 623 O O . LEU A 1 82 ? -3.167 3.675 8.255 1.00 97.06 82 LEU A O 1
ATOM 627 N N . ARG A 1 83 ? -3.616 4.210 10.384 1.00 97.19 83 ARG A N 1
ATOM 628 C CA . ARG A 1 83 ? -4.633 5.209 10.046 1.00 97.19 83 ARG A CA 1
ATOM 629 C C . ARG A 1 83 ? -4.032 6.546 9.636 1.00 97.19 83 ARG A C 1
ATOM 631 O O . ARG A 1 83 ? -4.699 7.298 8.939 1.00 97.19 83 ARG A O 1
ATOM 638 N N . SER A 1 84 ? -2.813 6.848 10.079 1.00 96.56 84 SER A N 1
ATOM 639 C CA . SER A 1 84 ? -2.239 8.203 10.009 1.00 96.56 84 SER A CA 1
ATOM 640 C C . SER A 1 84 ? -0.744 8.240 9.667 1.00 96.56 84 SER A C 1
ATOM 642 O O . SER A 1 84 ? -0.217 9.290 9.325 1.00 96.56 84 SER A O 1
ATOM 644 N N . ASP A 1 85 ? -0.056 7.097 9.690 1.00 96.69 85 ASP A N 1
ATOM 645 C CA . ASP A 1 85 ? 1.401 7.038 9.524 1.00 96.69 85 ASP A CA 1
ATOM 646 C C . ASP A 1 85 ? 1.881 6.849 8.072 1.00 96.69 85 ASP A C 1
ATOM 648 O O . ASP A 1 85 ? 3.075 6.657 7.841 1.00 96.69 85 ASP A O 1
ATOM 652 N N . ALA A 1 86 ? 0.979 6.884 7.092 1.00 94.75 86 ALA A N 1
ATOM 653 C CA . ALA A 1 86 ? 1.317 7.071 5.685 1.00 94.75 86 ALA A CA 1
ATOM 654 C C . ALA A 1 86 ? 0.932 8.495 5.250 1.00 94.75 86 ALA A C 1
ATOM 656 O O . ALA A 1 86 ? -0.047 9.039 5.762 1.00 94.75 86 ALA A O 1
ATOM 657 N N . PRO A 1 87 ? 1.651 9.103 4.290 1.00 93.69 87 PRO A N 1
ATOM 658 C CA . PRO A 1 87 ? 1.414 10.501 3.932 1.00 93.69 87 PRO A CA 1
ATOM 659 C C . PRO A 1 87 ? 0.037 10.768 3.315 1.00 93.69 87 PRO A C 1
ATOM 661 O O . PRO A 1 87 ? -0.524 11.844 3.501 1.00 93.69 87 PRO A O 1
ATOM 664 N N . LEU A 1 88 ? -0.472 9.827 2.511 1.00 94.94 88 LEU A N 1
ATOM 665 C CA . LEU A 1 88 ? -1.710 9.994 1.759 1.00 94.94 88 LEU A CA 1
ATOM 666 C C . LEU A 1 88 ? -2.340 8.637 1.435 1.00 94.94 88 LEU A C 1
ATOM 668 O O . LEU A 1 88 ? -1.673 7.714 0.958 1.00 94.94 88 LEU A O 1
ATOM 672 N N . TYR A 1 89 ? -3.647 8.548 1.639 1.00 96.38 89 TYR A N 1
ATOM 673 C CA . TYR A 1 89 ? -4.473 7.381 1.372 1.00 96.38 89 TYR A CA 1
ATOM 674 C C . TYR A 1 89 ? -5.493 7.671 0.276 1.00 96.38 89 TYR A C 1
ATOM 676 O O . TYR A 1 89 ? -5.922 8.806 0.076 1.00 96.38 89 TYR A O 1
ATOM 684 N N . ARG A 1 90 ? -5.925 6.606 -0.394 1.00 96.31 90 ARG A N 1
ATOM 685 C CA . ARG A 1 90 ? -7.024 6.577 -1.354 1.00 96.31 90 ARG A CA 1
ATOM 686 C C . ARG A 1 90 ? -8.105 5.639 -0.852 1.00 96.31 90 ARG A C 1
ATOM 688 O O . ARG A 1 90 ? -7.821 4.478 -0.554 1.00 96.31 90 ARG A O 1
ATOM 695 N N . VAL A 1 91 ? -9.333 6.133 -0.792 1.00 97.06 91 VAL A N 1
ATOM 696 C CA . VAL A 1 91 ? -10.515 5.357 -0.412 1.00 97.06 91 VAL A CA 1
ATOM 697 C C . VAL A 1 91 ? -11.308 5.034 -1.668 1.00 97.06 91 VAL A C 1
ATOM 699 O O . VAL A 1 91 ? -11.674 5.933 -2.424 1.00 97.06 91 VAL A O 1
ATOM 702 N N . TYR A 1 92 ? -11.575 3.750 -1.879 1.00 94.50 92 TYR A N 1
ATOM 703 C CA . TYR A 1 92 ? -12.375 3.254 -2.988 1.00 94.50 92 TYR A CA 1
ATOM 704 C C . TYR A 1 92 ? -13.655 2.613 -2.466 1.00 94.50 92 TYR A C 1
ATOM 706 O O . TYR A 1 92 ? -13.606 1.718 -1.619 1.00 94.50 92 TYR A O 1
ATOM 714 N N . GLU A 1 93 ? -14.791 3.007 -3.030 1.00 94.75 93 GLU A N 1
ATOM 715 C CA . GLU A 1 93 ? -16.088 2.379 -2.780 1.00 94.75 93 GLU A CA 1
ATOM 716 C C . GLU A 1 93 ? -16.633 1.836 -4.094 1.00 94.75 93 GLU A C 1
ATOM 718 O O . GLU A 1 93 ? -16.732 2.550 -5.091 1.00 94.75 93 GLU A O 1
ATOM 723 N N . HIS A 1 94 ? -16.953 0.542 -4.125 1.00 92.44 94 HIS A N 1
ATOM 724 C CA . HIS A 1 94 ? -17.406 -0.145 -5.340 1.00 92.44 94 HIS A CA 1
ATOM 725 C C . HIS A 1 94 ? -16.462 0.039 -6.546 1.00 92.44 94 HIS A C 1
ATOM 727 O O . HIS A 1 94 ? -16.889 0.020 -7.702 1.00 92.44 94 HIS A O 1
ATOM 733 N N . GLY A 1 95 ? -15.162 0.178 -6.263 1.00 82.75 95 GLY A N 1
ATOM 734 C CA . GLY A 1 95 ? -14.095 0.378 -7.245 1.00 82.75 95 GLY A CA 1
ATOM 735 C C . GLY A 1 95 ? -13.935 1.804 -7.772 1.00 82.75 95 GLY A C 1
ATOM 736 O O . GLY A 1 95 ? -13.046 2.030 -8.588 1.00 82.75 95 GLY A O 1
ATOM 737 N N . GLU A 1 96 ? -14.733 2.758 -7.297 1.00 91.50 96 GLU A N 1
ATOM 738 C CA . GLU A 1 96 ? -14.596 4.178 -7.624 1.00 91.50 96 GLU A CA 1
ATOM 739 C C . GLU A 1 96 ? -13.817 4.894 -6.516 1.00 91.50 96 GLU A C 1
ATOM 741 O O . GLU A 1 96 ? -14.062 4.657 -5.334 1.00 91.50 96 GLU A O 1
ATOM 746 N N . LEU A 1 97 ? -12.881 5.773 -6.883 1.00 92.81 97 LEU A N 1
ATOM 747 C CA . LEU A 1 97 ? -12.142 6.600 -5.925 1.00 92.81 97 LEU A CA 1
ATOM 748 C C . LEU A 1 97 ? -13.083 7.664 -5.341 1.00 92.81 97 LEU A C 1
ATOM 750 O O . LEU A 1 97 ? -13.520 8.562 -6.061 1.00 92.81 97 LEU A O 1
ATOM 754 N N . THR A 1 98 ? -13.388 7.575 -4.048 1.00 96.31 98 THR A N 1
ATOM 755 C CA . THR A 1 98 ? -14.331 8.480 -3.371 1.00 96.31 98 THR A CA 1
ATOM 756 C C . THR A 1 98 ? -13.645 9.537 -2.517 1.00 96.31 98 THR A C 1
ATOM 758 O O . THR A 1 98 ? -14.210 10.615 -2.329 1.00 96.31 98 THR A O 1
ATOM 761 N N . ALA A 1 99 ? -12.432 9.267 -2.029 1.00 95.75 99 ALA A N 1
ATOM 762 C CA . ALA A 1 99 ? -11.671 10.225 -1.237 1.00 95.75 99 ALA A CA 1
ATOM 763 C C . ALA A 1 99 ? -10.154 10.024 -1.351 1.00 95.75 99 ALA A C 1
ATOM 765 O O . ALA A 1 99 ? -9.663 8.902 -1.492 1.00 95.75 99 ALA A O 1
ATOM 766 N N . GLU A 1 100 ? -9.420 11.128 -1.212 1.00 96.69 100 GLU A N 1
ATOM 767 C CA . GLU A 1 100 ? -7.991 11.144 -0.900 1.00 96.69 100 GLU A CA 1
ATOM 768 C C . GLU A 1 100 ? -7.805 11.883 0.427 1.00 96.69 100 GLU A C 1
ATOM 770 O O . GLU A 1 100 ? -8.262 13.018 0.572 1.00 96.69 100 GLU A O 1
ATOM 775 N N . VAL A 1 101 ? -7.194 11.227 1.413 1.00 96.75 101 VAL A N 1
ATOM 776 C CA . VAL A 1 101 ? -7.113 11.730 2.794 1.00 96.75 101 VAL A CA 1
ATOM 777 C C . VAL A 1 101 ? -5.759 11.426 3.414 1.00 96.75 101 VAL A C 1
ATOM 779 O O . VAL A 1 101 ? -5.102 10.467 3.029 1.00 96.75 101 VAL A O 1
ATOM 782 N N . THR A 1 102 ? -5.340 12.226 4.389 1.00 96.75 102 THR A N 1
ATOM 783 C CA . THR A 1 102 ? -4.098 12.013 5.155 1.00 96.75 102 THR A CA 1
ATOM 784 C C . THR A 1 102 ? -4.333 11.232 6.451 1.00 96.75 102 THR A C 1
ATOM 786 O O . THR A 1 102 ? -3.383 10.803 7.090 1.00 96.75 102 THR A O 1
ATOM 789 N N . ASP A 1 103 ? -5.595 11.053 6.847 1.00 96.50 103 ASP A N 1
ATOM 790 C CA . ASP A 1 103 ? -6.005 10.330 8.050 1.00 96.50 103 ASP A CA 1
ATOM 791 C C . ASP A 1 103 ? -7.259 9.495 7.751 1.00 96.50 103 ASP A C 1
ATOM 793 O O . ASP A 1 103 ? -8.203 9.968 7.114 1.00 96.50 103 ASP A O 1
ATOM 797 N N . LEU A 1 104 ? -7.254 8.236 8.188 1.00 96.25 104 LEU A N 1
ATOM 798 C CA . LEU A 1 104 ? -8.334 7.275 7.961 1.00 96.25 104 LEU A CA 1
ATOM 799 C C . LEU A 1 104 ? -9.361 7.225 9.095 1.00 96.25 104 LEU A C 1
ATOM 801 O O . LEU A 1 104 ? -10.244 6.372 9.054 1.00 96.25 104 LEU A O 1
ATOM 805 N N . GLY A 1 105 ? -9.286 8.092 10.105 1.00 95.06 105 GLY A N 1
ATOM 806 C CA . GLY A 1 105 ? -10.148 8.052 11.286 1.00 95.06 105 GLY A CA 1
ATOM 807 C C . GLY A 1 105 ? -11.645 8.054 10.967 1.00 95.06 105 GLY A C 1
ATOM 808 O O . GLY A 1 105 ? -12.401 7.342 11.622 1.00 95.06 105 GLY A O 1
ATOM 809 N N . GLU A 1 106 ? -12.071 8.779 9.927 1.00 94.38 106 GLU A N 1
ATOM 810 C CA . GLU A 1 106 ? -13.473 8.807 9.474 1.00 94.38 106 GLU A CA 1
ATOM 811 C C . GLU A 1 106 ? -13.904 7.537 8.720 1.00 94.38 106 GLU A C 1
ATOM 813 O O . GLU A 1 106 ? -15.087 7.199 8.701 1.00 94.38 106 GLU A O 1
ATOM 818 N N . PHE A 1 107 ? -12.952 6.819 8.118 1.00 94.88 107 PHE A N 1
ATOM 819 C CA . PHE A 1 107 ? -13.191 5.623 7.301 1.00 94.88 107 PHE A CA 1
ATOM 820 C C . PHE A 1 107 ? -12.892 4.318 8.047 1.00 94.88 107 PHE A C 1
ATOM 822 O O . PHE A 1 107 ? -13.234 3.236 7.563 1.00 94.88 107 PHE A O 1
ATOM 829 N N . TRP A 1 108 ? -12.235 4.396 9.207 1.00 95.69 108 TRP A N 1
ATOM 830 C CA . TRP A 1 108 ? -11.782 3.230 9.949 1.00 95.69 108 TRP A CA 1
ATOM 831 C C . TRP A 1 108 ? -12.941 2.486 10.606 1.00 95.69 108 TRP A C 1
ATOM 833 O O . TRP A 1 108 ? -13.851 3.081 11.185 1.00 95.69 108 TRP A O 1
ATOM 843 N N . ARG A 1 109 ? -12.880 1.156 10.557 1.00 93.88 109 ARG A N 1
ATOM 844 C CA . ARG A 1 109 ? -13.870 0.263 11.160 1.00 93.88 109 ARG A CA 1
ATOM 845 C C . ARG A 1 109 ? -13.165 -0.931 11.791 1.00 93.88 109 ARG A C 1
ATOM 847 O O . ARG A 1 109 ? -12.132 -1.379 11.299 1.00 93.88 109 ARG A O 1
ATOM 854 N N . ASP A 1 110 ? -13.769 -1.499 12.827 1.00 94.44 110 ASP A N 1
ATOM 855 C CA . ASP A 1 110 ? -13.190 -2.630 13.568 1.00 94.44 110 ASP A CA 1
ATOM 856 C C . ASP A 1 110 ? -13.129 -3.931 12.745 1.00 94.44 110 ASP A C 1
ATOM 858 O O . ASP A 1 110 ? -12.445 -4.886 13.111 1.00 94.44 110 ASP A O 1
ATOM 862 N N . ASP A 1 111 ? -13.841 -3.995 11.618 1.00 96.31 111 ASP A N 1
ATOM 863 C CA . ASP A 1 111 ? -13.826 -5.132 10.700 1.00 96.31 111 ASP A CA 1
ATOM 864 C C . ASP A 1 111 ? -12.736 -5.034 9.617 1.00 96.31 111 ASP A C 1
ATOM 866 O O . ASP A 1 111 ? -12.628 -5.944 8.799 1.00 96.31 111 ASP A O 1
ATOM 870 N N . LEU A 1 112 ? -11.937 -3.964 9.576 1.00 97.25 112 LEU A N 1
ATOM 871 C CA . LEU A 1 112 ? -10.910 -3.777 8.548 1.00 97.25 112 LEU A CA 1
ATOM 872 C C . LEU A 1 112 ? -9.634 -4.552 8.863 1.00 97.25 112 LEU A C 1
ATOM 874 O O . LEU A 1 112 ? -9.110 -4.452 9.968 1.00 97.25 112 LEU A O 1
ATOM 878 N N . VAL A 1 113 ? -9.118 -5.271 7.867 1.00 97.69 113 VAL A N 1
ATOM 879 C CA . VAL A 1 113 ? -7.832 -5.982 7.887 1.00 97.69 113 VAL A CA 1
ATOM 880 C C . VAL A 1 113 ? -6.852 -5.236 6.991 1.00 97.69 113 VAL A C 1
ATOM 882 O O . VAL A 1 113 ? -7.195 -4.908 5.851 1.00 97.69 113 VAL A O 1
ATOM 885 N N . SER A 1 114 ? -5.633 -5.003 7.482 1.00 97.38 114 SER A N 1
ATOM 886 C CA . SER A 1 114 ? -4.592 -4.300 6.721 1.00 97.38 114 SER A CA 1
ATOM 887 C C . SER A 1 114 ? -3.529 -5.266 6.214 1.00 97.38 114 SER A C 1
ATOM 889 O O . SER A 1 114 ? -3.094 -6.165 6.926 1.00 97.38 114 SER A O 1
ATOM 891 N N . PHE A 1 115 ? -3.075 -5.054 4.988 1.00 95.69 115 PHE A N 1
ATOM 892 C CA . PHE A 1 115 ? -2.051 -5.840 4.320 1.00 95.69 115 PHE A CA 1
ATOM 893 C C . PHE A 1 115 ? -0.906 -4.910 3.941 1.00 95.69 115 PHE A C 1
ATOM 895 O O . PHE A 1 115 ? -1.076 -4.003 3.118 1.00 95.69 115 PHE A O 1
ATOM 902 N N . LEU A 1 116 ? 0.259 -5.156 4.534 1.00 93.88 116 LEU A N 1
ATOM 903 C CA . LEU A 1 116 ? 1.513 -4.564 4.098 1.00 93.88 116 LEU A CA 1
ATOM 904 C C . LEU A 1 116 ? 2.104 -5.453 3.013 1.00 93.88 116 LEU A C 1
ATOM 906 O O . LEU A 1 116 ? 2.358 -6.640 3.225 1.00 93.88 116 LEU A O 1
ATOM 910 N N . LEU A 1 117 ? 2.309 -4.873 1.839 1.00 89.06 117 LEU A N 1
ATOM 911 C CA . LEU A 1 117 ? 2.885 -5.547 0.689 1.00 89.06 117 LEU A 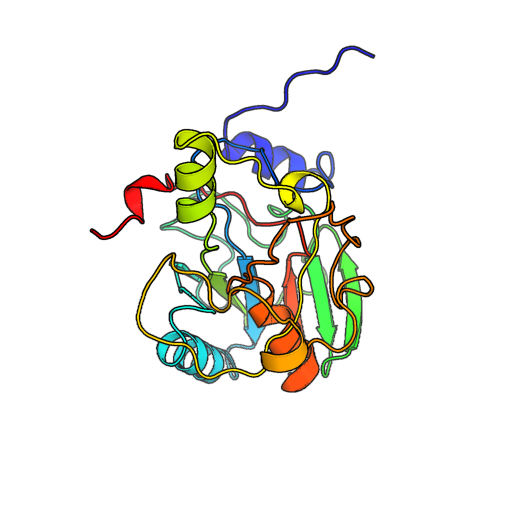CA 1
ATOM 912 C C . LEU A 1 117 ? 4.230 -4.912 0.365 1.00 89.06 117 LEU A C 1
ATOM 914 O O . LEU A 1 117 ? 4.370 -3.692 0.317 1.00 89.06 117 LEU A O 1
ATOM 918 N N . GLY A 1 118 ? 5.222 -5.747 0.111 1.00 81.06 118 GLY A N 1
ATOM 919 C CA . GLY A 1 118 ? 6.541 -5.305 -0.286 1.00 81.06 118 GLY A CA 1
ATOM 920 C C . GLY A 1 118 ? 6.494 -4.638 -1.648 1.00 81.06 118 GLY A C 1
ATOM 921 O O . GLY A 1 118 ? 5.579 -4.838 -2.452 1.00 81.06 118 GLY A O 1
ATOM 922 N N . CYS A 1 119 ? 7.515 -3.842 -1.906 1.00 67.00 119 CYS A N 1
ATOM 923 C CA . CYS A 1 119 ? 7.788 -3.331 -3.228 1.00 67.00 119 CYS A CA 1
ATOM 924 C C . CYS A 1 119 ? 9.142 -3.875 -3.698 1.00 67.00 119 CYS A C 1
ATOM 926 O O . CYS A 1 119 ? 10.032 -4.158 -2.899 1.00 67.00 119 CYS A O 1
ATOM 928 N N . SER A 1 120 ? 9.303 -4.025 -5.006 1.00 54.75 120 SER A N 1
ATOM 929 C CA . SER A 1 120 ? 10.496 -4.546 -5.686 1.00 54.75 120 SER A CA 1
ATOM 930 C C . SER A 1 120 ? 11.738 -3.632 -5.614 1.00 54.75 120 SER A C 1
ATOM 932 O O . SER A 1 120 ? 12.708 -3.864 -6.338 1.00 54.75 120 SER A O 1
ATOM 934 N N . PHE A 1 121 ? 11.760 -2.637 -4.716 1.00 51.03 121 PHE A N 1
ATOM 935 C CA . PHE A 1 121 ? 12.846 -1.654 -4.560 1.00 51.03 121 PHE A CA 1
ATOM 936 C C . PHE A 1 121 ? 14.213 -2.264 -4.187 1.00 51.03 121 PHE A C 1
ATOM 938 O O . PHE A 1 121 ? 15.251 -1.634 -4.418 1.00 51.03 121 PHE A O 1
ATOM 945 N N . SER A 1 122 ? 14.261 -3.510 -3.698 1.00 46.25 122 SER A N 1
ATOM 946 C CA . SER A 1 122 ? 15.529 -4.215 -3.443 1.00 46.25 122 SER A CA 1
ATOM 947 C C . SER A 1 122 ? 16.372 -4.411 -4.714 1.00 46.25 122 SER A C 1
ATOM 949 O O . SER A 1 122 ? 17.603 -4.405 -4.648 1.00 46.25 122 SER A O 1
ATOM 951 N N . PHE A 1 123 ? 15.739 -4.503 -5.891 1.00 50.03 123 PHE A N 1
ATOM 952 C CA . PHE A 1 123 ? 16.444 -4.606 -7.170 1.00 50.03 123 PHE A CA 1
ATOM 953 C C . PHE A 1 123 ? 16.932 -3.246 -7.685 1.00 50.03 123 PHE A C 1
ATOM 955 O O . PHE A 1 123 ? 18.048 -3.143 -8.189 1.00 50.03 123 PHE A O 1
ATOM 962 N N . GLU A 1 124 ? 16.150 -2.182 -7.504 1.00 50.78 124 GLU A N 1
ATOM 963 C CA . GLU A 1 124 ? 16.529 -0.822 -7.917 1.00 50.78 124 GLU A CA 1
ATOM 964 C C . GLU A 1 124 ? 17.784 -0.340 -7.189 1.00 50.78 124 GLU A C 1
ATOM 966 O O . GLU A 1 124 ? 18.719 0.163 -7.813 1.00 50.78 124 GLU A O 1
ATOM 971 N N . THR A 1 125 ? 17.865 -0.604 -5.882 1.00 45.62 125 THR A N 1
ATOM 972 C CA . THR A 1 125 ? 19.065 -0.329 -5.081 1.00 45.62 125 THR A CA 1
ATOM 973 C C . THR A 1 125 ? 20.287 -1.079 -5.621 1.00 45.62 125 THR A C 1
ATOM 975 O O . THR A 1 125 ? 21.394 -0.535 -5.639 1.00 45.62 125 THR A O 1
ATOM 978 N N . ALA A 1 126 ? 20.113 -2.315 -6.101 1.00 46.25 126 ALA A N 1
ATOM 979 C CA . ALA A 1 126 ? 21.190 -3.090 -6.714 1.00 46.25 126 ALA A CA 1
ATOM 980 C C . ALA A 1 126 ? 21.617 -2.522 -8.082 1.00 46.25 126 ALA A C 1
ATOM 982 O O . ALA A 1 126 ? 22.816 -2.454 -8.358 1.00 46.25 126 ALA A O 1
ATOM 983 N N . LEU A 1 127 ? 20.672 -2.056 -8.908 1.00 49.59 127 LEU A N 1
ATOM 984 C CA . LEU A 1 127 ? 20.953 -1.398 -10.192 1.00 49.59 127 LEU A CA 1
ATOM 985 C C . LEU A 1 127 ? 21.694 -0.064 -10.003 1.00 49.59 127 LEU A C 1
ATOM 987 O O . LEU A 1 127 ? 22.673 0.198 -10.703 1.00 49.59 127 LEU A O 1
ATOM 991 N N . ILE A 1 128 ? 21.299 0.737 -9.008 1.00 52.19 128 ILE A N 1
ATOM 992 C CA . ILE A 1 128 ? 21.976 1.994 -8.648 1.00 52.19 128 ILE A CA 1
ATOM 993 C C . ILE A 1 128 ? 23.390 1.711 -8.126 1.00 52.19 128 ILE A C 1
ATOM 995 O O . ILE A 1 128 ? 24.346 2.357 -8.556 1.00 52.19 128 ILE A O 1
ATOM 999 N N . LYS A 1 129 ? 23.564 0.701 -7.257 1.00 46.41 129 LYS A N 1
ATOM 1000 C CA . LYS A 1 129 ? 24.895 0.243 -6.807 1.00 46.41 129 LYS A CA 1
ATOM 1001 C C . LYS A 1 129 ? 25.764 -0.253 -7.972 1.00 46.41 129 LYS A C 1
ATOM 1003 O O . LYS A 1 129 ? 26.985 -0.130 -7.907 1.00 46.41 129 LYS A O 1
ATOM 1008 N N . ALA A 1 130 ? 25.152 -0.775 -9.037 1.00 44.53 130 ALA A N 1
ATOM 1009 C CA . ALA A 1 130 ? 25.826 -1.163 -10.275 1.00 44.53 130 ALA A CA 1
ATOM 1010 C C . ALA A 1 130 ? 26.089 0.015 -11.240 1.00 44.53 130 ALA A C 1
ATOM 1012 O O . ALA A 1 130 ? 26.678 -0.192 -12.301 1.00 44.53 130 ALA A O 1
ATOM 1013 N N . GLY A 1 131 ? 25.692 1.242 -10.879 1.00 41.97 131 GLY A N 1
ATOM 1014 C CA . GLY A 1 131 ? 25.922 2.455 -11.665 1.00 41.97 131 GLY A CA 1
ATOM 1015 C C . GLY A 1 131 ? 24.915 2.692 -12.794 1.00 41.97 131 GLY A C 1
ATOM 1016 O O . GLY A 1 131 ? 25.222 3.454 -13.709 1.00 41.97 131 GLY A O 1
ATOM 1017 N N . MET A 1 132 ? 23.741 2.050 -12.763 1.00 45.47 132 MET A N 1
ATOM 1018 C CA . MET A 1 132 ? 22.670 2.298 -13.735 1.00 45.47 132 MET A CA 1
ATOM 1019 C C . MET A 1 132 ? 21.787 3.475 -13.298 1.00 45.47 132 MET A C 1
ATOM 1021 O O . MET A 1 132 ? 21.337 3.540 -12.155 1.00 45.47 132 MET A O 1
ATOM 1025 N N . GLU A 1 133 ? 21.535 4.406 -14.220 1.00 49.34 133 GLU A N 1
ATOM 1026 C CA . GLU A 1 133 ? 20.633 5.545 -14.017 1.00 49.34 133 GLU A CA 1
ATOM 1027 C C . GLU A 1 133 ? 19.174 5.081 -14.174 1.00 49.34 133 GLU A C 1
ATOM 1029 O O . GLU A 1 133 ? 18.763 4.683 -15.263 1.00 49.34 133 GLU A O 1
ATOM 1034 N N . MET A 1 134 ? 18.388 5.119 -13.092 1.00 51.94 134 MET A N 1
ATOM 1035 C CA . MET A 1 134 ? 16.964 4.756 -13.107 1.00 51.94 134 MET A CA 1
ATOM 1036 C C . MET A 1 134 ? 16.102 6.017 -13.228 1.00 51.94 134 MET A C 1
ATOM 1038 O O . MET A 1 134 ? 16.020 6.812 -12.291 1.00 51.94 134 MET A O 1
ATOM 1042 N N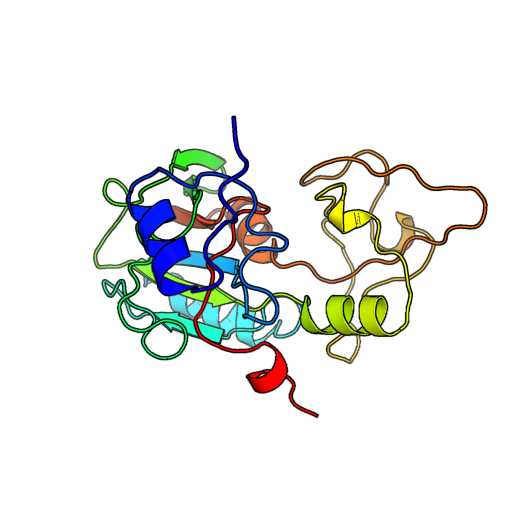 . ARG A 1 135 ? 15.453 6.211 -14.383 1.00 56.62 135 ARG A N 1
ATOM 1043 C CA . ARG A 1 135 ? 14.695 7.443 -14.680 1.00 56.62 135 ARG A CA 1
ATOM 1044 C C . ARG A 1 135 ? 13.359 7.573 -13.961 1.00 56.62 135 ARG A C 1
ATOM 1046 O O . ARG A 1 135 ? 12.906 8.695 -13.747 1.00 56.62 135 ARG A O 1
ATOM 1053 N N . HIS A 1 136 ? 12.749 6.473 -13.531 1.00 52.81 136 HIS A N 1
ATOM 1054 C CA . HIS A 1 136 ? 11.479 6.534 -12.802 1.00 52.81 136 HIS A CA 1
ATOM 1055 C C . HIS A 1 136 ? 11.626 7.144 -11.396 1.00 52.81 136 HIS A C 1
ATOM 1057 O O . HIS A 1 136 ? 10.655 7.624 -10.836 1.00 52.81 136 HIS A O 1
ATOM 1063 N N . MET A 1 137 ? 12.842 7.252 -10.843 1.00 41.62 137 MET A N 1
ATOM 1064 C CA . MET A 1 137 ? 13.070 8.027 -9.609 1.00 41.62 137 MET A CA 1
ATOM 1065 C C . MET A 1 137 ? 12.930 9.548 -9.806 1.00 41.62 137 MET A C 1
ATOM 1067 O O . MET A 1 137 ? 12.956 10.297 -8.833 1.00 41.62 137 MET A O 1
ATOM 1071 N N . THR A 1 138 ? 12.798 10.016 -11.053 1.00 37.03 138 THR A N 1
ATOM 1072 C CA . THR A 1 138 ? 12.480 11.418 -11.376 1.00 37.03 138 THR A CA 1
ATOM 1073 C C . THR A 1 138 ? 11.046 11.624 -11.873 1.00 37.03 138 THR A C 1
ATOM 1075 O O . THR A 1 138 ? 10.589 12.764 -11.911 1.00 37.03 138 THR A O 1
ATOM 1078 N N . CYS A 1 139 ? 10.331 10.546 -12.216 1.00 35.22 139 CYS A N 1
ATOM 1079 C CA . CYS A 1 139 ? 8.958 10.560 -12.724 1.00 35.22 139 CYS A CA 1
ATOM 1080 C C . CYS A 1 139 ? 8.257 9.262 -12.279 1.00 35.22 139 CYS A C 1
ATOM 1082 O O . CYS A 1 139 ? 8.661 8.189 -12.719 1.00 35.22 139 CYS A O 1
ATOM 1084 N N . ASP A 1 140 ? 7.229 9.339 -11.428 1.00 47.97 140 ASP A N 1
ATOM 1085 C CA . ASP A 1 140 ? 6.536 8.185 -10.814 1.00 47.97 140 ASP A CA 1
ATOM 1086 C C . ASP A 1 140 ? 5.699 7.329 -11.812 1.00 47.97 140 ASP A C 1
ATOM 1088 O O . ASP A 1 140 ? 4.521 7.085 -11.591 1.00 47.97 140 ASP A O 1
ATOM 1092 N N . THR A 1 141 ? 6.241 6.870 -12.942 1.00 48.56 141 THR A N 1
ATOM 1093 C CA . THR A 1 141 ? 5.479 6.202 -14.025 1.00 48.56 141 THR A CA 1
ATOM 1094 C C . THR A 1 141 ? 5.150 4.733 -13.741 1.00 48.56 141 THR A C 1
ATOM 1096 O O . THR A 1 141 ? 6.054 3.939 -13.471 1.00 48.56 141 THR A O 1
ATOM 1099 N N . MET A 1 142 ? 3.889 4.306 -13.907 1.00 54.84 142 MET A N 1
ATOM 1100 C CA . MET A 1 142 ? 3.491 2.893 -13.769 1.00 54.84 142 MET A CA 1
ATOM 1101 C C . MET A 1 142 ? 2.382 2.480 -14.753 1.00 54.84 142 MET A C 1
ATOM 1103 O O . MET A 1 142 ? 1.466 3.250 -15.037 1.00 54.84 142 MET A O 1
ATOM 1107 N N . TYR A 1 143 ? 2.443 1.226 -15.224 1.00 48.09 143 TYR A N 1
ATOM 1108 C CA . TYR A 1 143 ? 1.511 0.650 -16.205 1.00 48.09 143 TYR A CA 1
ATOM 1109 C C . TYR A 1 143 ? 0.950 -0.714 -15.750 1.00 48.09 143 TYR A C 1
ATOM 1111 O O . TYR A 1 143 ? 1.715 -1.561 -15.273 1.00 48.09 143 TYR A O 1
ATOM 1119 N N . PRO A 1 144 ? -0.350 -0.994 -15.945 1.00 44.19 144 PRO A N 1
ATOM 1120 C CA . PRO A 1 144 ? -0.925 -2.325 -15.827 1.00 44.19 144 PRO A CA 1
ATOM 1121 C C . PRO A 1 144 ? -0.441 -3.212 -16.986 1.00 44.19 144 PRO A C 1
ATOM 1123 O O . PRO A 1 144 ? -0.461 -2.818 -18.149 1.00 44.19 144 PRO A O 1
ATOM 1126 N N . CYS A 1 145 ? 0.000 -4.433 -16.673 1.00 44.56 145 CYS A N 1
ATOM 1127 C CA . CYS A 1 145 ? 0.528 -5.391 -17.654 1.00 44.56 145 CYS A CA 1
ATOM 1128 C C . CYS A 1 145 ? -0.349 -6.650 -17.733 1.00 44.56 145 CYS A C 1
ATOM 1130 O O . CYS A 1 145 ? -0.714 -7.212 -16.701 1.00 44.56 145 CYS A O 1
ATOM 1132 N N . ASN A 1 146 ? -0.612 -7.150 -18.946 1.00 42.44 146 ASN A N 1
ATOM 1133 C CA . ASN A 1 146 ? -1.506 -8.295 -19.205 1.00 42.44 146 ASN A CA 1
ATOM 1134 C C . ASN A 1 146 ? -0.791 -9.655 -19.389 1.00 42.44 146 ASN A C 1
ATOM 1136 O O . ASN A 1 146 ? -1.283 -10.523 -20.114 1.00 42.44 146 ASN A O 1
ATOM 1140 N N . ILE A 1 147 ? 0.361 -9.880 -18.747 1.00 40.44 147 ILE A N 1
ATOM 1141 C CA . ILE A 1 147 ? 1.156 -11.107 -18.947 1.00 40.44 147 ILE A CA 1
ATOM 1142 C C . ILE A 1 147 ? 1.173 -12.071 -17.748 1.00 40.44 147 ILE A C 1
ATOM 1144 O O . ILE A 1 147 ? 1.201 -11.635 -16.598 1.00 40.44 147 ILE A O 1
ATOM 1148 N N . PRO A 1 148 ? 1.216 -13.400 -17.987 1.00 38.47 148 PRO A N 1
ATOM 1149 C CA . PRO A 1 148 ? 1.458 -14.390 -16.939 1.00 38.47 148 PRO A CA 1
ATOM 1150 C C . PRO A 1 148 ? 2.910 -14.311 -16.438 1.00 38.47 148 PRO A C 1
ATOM 1152 O O . PRO A 1 148 ? 3.849 -14.446 -17.215 1.00 38.47 148 PRO A O 1
ATOM 1155 N N . PHE A 1 149 ? 3.095 -14.108 -15.130 1.00 44.78 149 PHE A N 1
ATOM 1156 C CA . PHE A 1 149 ? 4.380 -13.767 -14.505 1.00 44.78 149 PHE A CA 1
ATOM 1157 C C . PHE A 1 149 ? 5.411 -14.924 -14.499 1.00 44.78 149 PHE A C 1
ATOM 1159 O O . PHE A 1 149 ? 5.254 -15.883 -13.728 1.00 44.78 149 PHE A O 1
ATOM 1166 N N . PRO A 1 150 ? 6.536 -14.840 -15.239 1.00 36.31 150 PRO A N 1
ATOM 1167 C CA . PRO A 1 150 ? 7.575 -15.865 -15.208 1.00 36.31 150 PRO A CA 1
ATOM 1168 C C . PRO A 1 150 ? 8.496 -15.759 -13.979 1.00 36.31 150 PRO A C 1
ATOM 1170 O O . PRO A 1 150 ? 9.028 -14.715 -13.621 1.00 36.31 150 PRO A O 1
ATOM 1173 N N . ALA A 1 151 ? 8.658 -16.899 -13.316 1.00 36.03 151 ALA A N 1
ATOM 1174 C CA . ALA A 1 151 ? 9.871 -17.383 -12.659 1.00 36.03 151 ALA A CA 1
ATOM 1175 C C . ALA A 1 151 ? 10.507 -16.704 -11.413 1.00 36.03 151 ALA A C 1
ATOM 1177 O O . ALA A 1 151 ? 10.724 -17.441 -10.467 1.00 36.03 151 ALA A O 1
ATOM 1178 N N . VAL A 1 152 ? 10.839 -15.408 -11.295 1.00 28.64 152 VAL A N 1
ATOM 1179 C CA . VAL A 1 152 ? 11.804 -14.989 -10.227 1.00 28.64 152 VAL A CA 1
ATOM 1180 C C . VAL A 1 152 ? 11.606 -13.585 -9.628 1.00 28.64 152 VAL A C 1
ATOM 1182 O O . VAL A 1 152 ? 11.103 -12.685 -10.290 1.00 28.64 152 VAL A O 1
ATOM 1185 N N . HIS A 1 153 ? 11.986 -13.411 -8.355 1.00 43.09 153 HIS A N 1
ATOM 1186 C CA . HIS A 1 153 ? 12.062 -12.111 -7.671 1.00 43.09 153 HIS A CA 1
ATOM 1187 C C . HIS A 1 153 ? 13.168 -11.252 -8.315 1.00 43.09 153 HIS A C 1
ATOM 1189 O O . HIS A 1 153 ? 14.274 -11.738 -8.533 1.00 43.09 153 HIS A O 1
ATOM 1195 N N . GLY A 1 154 ? 12.862 -9.996 -8.651 1.00 50.84 154 GLY A N 1
ATOM 1196 C CA . GLY A 1 154 ? 13.832 -9.000 -9.132 1.00 50.84 154 GLY A CA 1
ATOM 1197 C C . GLY A 1 154 ? 14.074 -8.928 -10.647 1.00 50.84 154 GLY A C 1
ATOM 1198 O O . GLY A 1 154 ? 14.567 -7.910 -11.121 1.00 50.84 154 GLY A O 1
ATOM 1199 N N . ALA A 1 155 ? 13.700 -9.935 -11.444 1.00 53.31 155 ALA A N 1
ATOM 1200 C CA . ALA A 1 155 ? 13.834 -9.823 -12.900 1.00 53.31 155 ALA A CA 1
ATOM 1201 C C . ALA A 1 155 ? 12.734 -8.923 -13.494 1.00 53.31 155 ALA A C 1
ATOM 1203 O O . ALA A 1 155 ? 11.595 -8.964 -13.015 1.00 53.31 155 ALA A O 1
ATOM 1204 N N . PRO A 1 156 ? 13.042 -8.156 -14.556 1.00 60.03 156 PRO A N 1
ATOM 1205 C CA . PRO A 1 156 ? 12.024 -7.492 -15.351 1.00 60.03 156 PRO A CA 1
ATOM 1206 C C . PRO A 1 156 ? 10.906 -8.452 -15.744 1.00 60.03 156 PRO A C 1
ATOM 1208 O O . PRO A 1 156 ? 11.152 -9.569 -16.202 1.00 60.03 156 PRO A O 1
ATOM 1211 N N . VAL A 1 157 ? 9.675 -7.985 -15.592 1.00 66.06 157 VAL A N 1
ATOM 1212 C CA . VAL A 1 157 ? 8.478 -8.651 -16.103 1.00 66.06 157 VAL A CA 1
ATOM 1213 C C . VAL A 1 157 ? 8.473 -8.612 -17.633 1.00 66.06 157 VAL A C 1
ATOM 1215 O O . VAL A 1 157 ? 8.020 -9.569 -18.258 1.00 66.06 157 VAL A O 1
ATOM 1218 N N . HIS A 1 158 ? 9.039 -7.558 -18.233 1.00 70.38 158 HIS A N 1
ATOM 1219 C CA . HIS A 1 158 ? 9.242 -7.448 -19.678 1.00 70.38 158 HIS A CA 1
ATOM 1220 C C . HIS A 1 158 ? 10.393 -6.496 -20.031 1.00 70.38 158 HIS A C 1
ATOM 1222 O O . HIS A 1 158 ? 10.684 -5.567 -19.282 1.00 70.38 158 HIS A O 1
ATOM 1228 N N . ILE A 1 159 ? 11.045 -6.717 -21.174 1.00 79.50 159 ILE A N 1
ATOM 1229 C CA . ILE A 1 159 ? 12.088 -5.843 -21.738 1.00 79.50 159 ILE A CA 1
ATOM 1230 C C . ILE A 1 159 ? 11.774 -5.652 -23.224 1.00 79.50 159 ILE A C 1
ATOM 1232 O O . ILE A 1 159 ? 11.651 -6.637 -23.955 1.00 79.50 159 ILE A O 1
ATOM 1236 N N . GLY A 1 160 ? 11.705 -4.405 -23.689 1.00 83.31 160 GLY A N 1
ATOM 1237 C CA . GLY A 1 160 ? 11.467 -4.084 -25.098 1.00 83.31 160 GLY A CA 1
ATOM 1238 C C . GLY A 1 160 ? 10.025 -3.679 -25.394 1.00 83.31 160 GLY A C 1
ATOM 1239 O O . GLY A 1 160 ? 9.439 -2.907 -24.653 1.00 83.31 160 GLY A O 1
ATOM 1240 N N . ASP A 1 161 ? 9.467 -4.144 -26.513 1.00 82.25 161 ASP A N 1
ATOM 1241 C CA . ASP A 1 161 ? 8.221 -3.612 -27.090 1.00 82.25 161 ASP A CA 1
ATOM 1242 C C . ASP A 1 161 ? 7.038 -3.577 -26.087 1.00 82.25 161 ASP A C 1
ATOM 1244 O O . ASP A 1 161 ? 6.550 -4.645 -25.705 1.00 82.25 161 ASP A O 1
ATOM 1248 N N . PRO A 1 162 ? 6.541 -2.391 -25.682 1.00 83.06 162 PRO A N 1
ATOM 1249 C CA . PRO A 1 162 ? 5.463 -2.251 -24.695 1.00 83.06 162 PRO A CA 1
ATOM 1250 C C . PRO A 1 162 ? 4.136 -2.868 -25.156 1.00 83.06 162 PRO A C 1
ATOM 1252 O O . PRO A 1 162 ? 3.341 -3.344 -24.341 1.00 83.06 162 PRO A O 1
ATOM 1255 N N . SER A 1 163 ? 3.901 -2.931 -26.469 1.00 82.62 163 SER A N 1
ATOM 1256 C CA . SER A 1 163 ? 2.664 -3.499 -27.012 1.00 82.62 163 SER A CA 1
ATOM 1257 C C . SER A 1 163 ? 2.529 -4.993 -26.698 1.00 82.62 163 SER A C 1
ATOM 1259 O O . SER A 1 163 ? 1.416 -5.495 -26.530 1.00 82.62 163 SER A O 1
ATOM 1261 N N . ALA A 1 164 ? 3.655 -5.693 -26.505 1.00 78.75 164 ALA A N 1
ATOM 1262 C CA . ALA A 1 164 ? 3.688 -7.110 -26.146 1.00 78.75 164 ALA A CA 1
ATOM 1263 C C . ALA A 1 164 ? 3.109 -7.403 -24.749 1.00 78.75 164 ALA A C 1
ATOM 1265 O O . ALA A 1 164 ? 2.712 -8.536 -24.479 1.00 78.75 164 ALA A O 1
ATOM 1266 N N . ILE A 1 165 ? 3.034 -6.393 -23.875 1.00 71.31 165 ILE A N 1
ATOM 1267 C CA . ILE A 1 165 ? 2.438 -6.486 -22.531 1.00 71.31 165 ILE A CA 1
ATOM 1268 C C . ILE A 1 165 ? 1.099 -5.752 -22.412 1.00 71.31 165 ILE A C 1
ATOM 1270 O O . ILE A 1 165 ? 0.536 -5.674 -21.319 1.00 71.31 165 ILE A O 1
ATOM 1274 N N . GLY A 1 166 ? 0.553 -5.281 -23.538 1.00 76.88 166 GLY A N 1
ATOM 1275 C CA . GLY A 1 166 ? -0.743 -4.607 -23.600 1.00 76.88 166 GLY A CA 1
ATOM 1276 C C . GLY A 1 166 ? -0.691 -3.095 -23.378 1.00 76.88 166 GLY A C 1
ATOM 1277 O O . GLY A 1 166 ? -1.750 -2.483 -23.283 1.00 76.88 166 GLY A O 1
ATOM 1278 N N . ILE A 1 167 ? 0.499 -2.489 -23.333 1.00 79.75 167 ILE A N 1
ATOM 1279 C CA . ILE A 1 167 ? 0.655 -1.034 -23.240 1.00 79.75 167 ILE A CA 1
ATOM 1280 C C . ILE A 1 167 ? 0.593 -0.460 -24.656 1.00 79.75 167 ILE A C 1
ATOM 1282 O O . ILE A 1 167 ? 1.503 -0.661 -25.461 1.00 79.75 167 ILE A O 1
ATOM 1286 N N . SER A 1 168 ? -0.502 0.232 -24.976 1.00 82.00 168 SER A N 1
ATOM 1287 C CA . SER A 1 168 ? -0.714 0.832 -26.300 1.00 82.00 168 SER A CA 1
ATOM 1288 C C . SER A 1 168 ? 0.028 2.152 -26.500 1.00 82.00 168 SER A C 1
ATOM 1290 O O . SER A 1 168 ? 0.353 2.489 -27.636 1.00 82.00 168 SER A O 1
ATOM 1292 N N . ASP A 1 169 ? 0.277 2.891 -25.417 1.00 83.12 169 ASP A N 1
ATOM 1293 C CA . ASP A 1 169 ? 0.997 4.164 -25.436 1.00 83.12 169 ASP A CA 1
ATOM 1294 C C . ASP A 1 169 ? 1.877 4.295 -24.183 1.00 83.12 169 ASP A C 1
ATOM 1296 O O . ASP A 1 169 ? 1.379 4.416 -23.068 1.00 83.12 169 ASP A O 1
ATOM 1300 N N . ILE A 1 170 ? 3.200 4.258 -24.371 1.00 80.00 170 ILE A N 1
ATOM 1301 C CA . ILE A 1 170 ? 4.193 4.375 -23.288 1.00 80.00 170 ILE A CA 1
ATOM 1302 C C . ILE A 1 170 ? 4.424 5.831 -22.837 1.00 80.00 170 ILE A C 1
ATOM 1304 O O . ILE A 1 170 ? 5.260 6.095 -21.976 1.00 80.00 170 ILE A O 1
ATOM 1308 N N . TYR A 1 171 ? 3.727 6.797 -23.428 1.00 82.88 171 TYR A N 1
ATOM 1309 C CA . TYR A 1 171 ? 3.759 8.193 -22.988 1.00 82.88 171 TYR A CA 1
ATOM 1310 C C . TYR A 1 171 ? 2.494 8.587 -22.214 1.00 82.88 171 TYR A C 1
ATOM 1312 O O . TYR A 1 171 ? 2.397 9.718 -21.743 1.00 82.88 171 TYR A O 1
ATOM 1320 N N . ALA A 1 172 ? 1.544 7.661 -22.054 1.00 79.88 172 ALA A N 1
ATOM 1321 C CA . ALA A 1 172 ? 0.291 7.865 -21.338 1.00 79.88 172 ALA A CA 1
ATOM 1322 C C . ALA A 1 172 ? 0.122 6.799 -20.237 1.00 79.88 172 ALA A C 1
ATOM 1324 O O . ALA A 1 172 ? -0.636 5.846 -20.420 1.00 79.88 172 ALA A O 1
ATOM 1325 N N . PRO A 1 173 ? 0.848 6.917 -19.111 1.00 72.94 173 PRO A N 1
ATOM 1326 C CA . PRO A 1 173 ? 0.722 5.977 -18.005 1.00 72.94 173 PRO A CA 1
ATOM 1327 C C . PRO A 1 173 ? -0.644 6.046 -17.332 1.00 72.94 173 PRO A C 1
ATOM 1329 O O . PRO A 1 173 ? -1.199 7.124 -17.124 1.00 72.94 173 PRO A O 1
ATOM 1332 N N . ASP A 1 174 ? -1.153 4.884 -16.927 1.00 68.81 174 ASP A N 1
ATOM 1333 C CA . ASP A 1 174 ? -2.355 4.793 -16.096 1.00 68.81 174 ASP A CA 1
ATOM 1334 C C . ASP A 1 174 ? -2.121 5.375 -14.692 1.00 68.81 174 ASP A C 1
ATOM 1336 O O . ASP A 1 174 ? -3.056 5.878 -14.067 1.00 68.81 174 ASP A O 1
ATOM 1340 N N . PHE A 1 175 ? -0.877 5.330 -14.194 1.00 66.25 175 PHE A N 1
ATOM 1341 C CA . PHE A 1 175 ? -0.496 5.920 -12.912 1.00 66.25 175 PHE A CA 1
ATOM 1342 C C . PHE A 1 175 ? 0.819 6.710 -13.003 1.00 66.25 175 PHE A C 1
ATOM 1344 O O . PHE A 1 175 ? 1.825 6.219 -13.514 1.00 66.25 175 PHE A O 1
ATOM 1351 N N . GLY A 1 176 ? 0.786 7.916 -12.429 1.00 66.69 176 GLY A N 1
ATOM 1352 C CA . GLY A 1 176 ? 1.901 8.856 -12.300 1.00 66.69 176 GLY A CA 1
ATOM 1353 C C . GLY A 1 176 ? 2.340 9.525 -13.602 1.00 66.69 176 GLY A C 1
ATOM 1354 O O . GLY A 1 176 ? 1.531 9.696 -14.509 1.00 66.69 176 GLY A O 1
ATOM 1355 N N . GLU A 1 177 ? 3.589 9.992 -13.665 1.00 62.28 177 GLU A N 1
ATOM 1356 C CA . GLU A 1 177 ? 4.021 10.956 -14.691 1.00 62.28 177 GLU A CA 1
ATOM 1357 C C . GLU A 1 177 ? 4.654 10.284 -15.921 1.00 62.28 177 GLU A C 1
ATOM 1359 O O . GLU A 1 177 ? 5.391 9.315 -15.753 1.00 62.28 177 GLU A O 1
ATOM 1364 N N . PRO A 1 178 ? 4.439 10.779 -17.155 1.00 72.06 178 PRO A N 1
ATOM 1365 C CA . PRO A 1 178 ? 5.126 10.286 -18.352 1.00 72.06 178 PRO A CA 1
ATOM 1366 C C . PRO A 1 178 ? 6.654 10.439 -18.282 1.00 72.06 178 PRO A C 1
ATOM 1368 O O . PRO A 1 178 ? 7.164 11.388 -17.690 1.00 72.06 178 PRO A O 1
ATOM 1371 N N . VAL A 1 179 ? 7.392 9.555 -18.965 1.00 70.62 179 VAL A N 1
ATOM 1372 C CA . VAL A 1 179 ? 8.864 9.616 -19.070 1.00 70.62 179 VAL A CA 1
ATOM 1373 C C . VAL A 1 179 ? 9.304 9.839 -20.513 1.00 70.62 179 VAL A C 1
ATOM 1375 O O . VAL A 1 179 ? 8.770 9.243 -21.448 1.00 70.62 179 VAL A O 1
ATOM 1378 N N . GLU A 1 180 ? 10.331 10.671 -20.693 1.00 75.94 180 GLU A N 1
ATOM 1379 C CA . GLU A 1 180 ? 11.025 10.818 -21.971 1.00 75.94 180 GLU A CA 1
ATOM 1380 C C . GLU A 1 180 ? 12.087 9.723 -22.171 1.00 75.94 180 GLU A C 1
ATOM 1382 O O . GLU A 1 180 ? 13.003 9.543 -21.356 1.00 75.94 180 GLU A O 1
ATOM 1387 N N . PHE A 1 181 ? 12.001 9.039 -23.313 1.00 75.44 181 PHE A N 1
ATOM 1388 C CA . PHE A 1 181 ? 12.979 8.049 -23.766 1.00 75.44 181 PHE A CA 1
ATOM 1389 C C . PHE A 1 181 ? 13.969 8.688 -24.744 1.00 75.44 181 PHE A C 1
ATOM 1391 O O . PHE A 1 181 ? 13.567 9.365 -25.694 1.00 75.44 181 PHE A O 1
ATOM 1398 N N . LYS A 1 182 ? 15.268 8.464 -24.532 1.00 75.75 182 LYS A N 1
ATOM 1399 C CA . LYS A 1 182 ? 16.325 8.850 -25.475 1.00 75.75 182 LYS A CA 1
ATOM 1400 C C . LYS A 1 182 ? 16.535 7.764 -26.521 1.00 75.75 182 LYS A C 1
ATOM 1402 O O . LYS A 1 182 ? 16.244 6.588 -26.313 1.00 75.75 182 LYS A O 1
ATOM 1407 N N . ASP A 1 183 ? 17.107 8.181 -27.643 1.00 73.69 183 ASP A N 1
ATOM 1408 C CA . ASP A 1 183 ? 17.432 7.292 -28.749 1.00 73.69 183 ASP A CA 1
ATOM 1409 C C . ASP A 1 183 ? 18.396 6.182 -28.287 1.00 73.69 183 ASP A C 1
ATOM 1411 O O . ASP A 1 183 ? 19.453 6.455 -27.711 1.00 73.69 183 ASP A O 1
ATOM 1415 N N . GLY A 1 184 ? 18.009 4.923 -28.509 1.00 75.19 184 GLY A N 1
ATOM 1416 C CA . GLY A 1 184 ? 18.752 3.739 -28.061 1.00 75.19 184 GLY A CA 1
ATOM 1417 C C . GLY A 1 184 ? 18.399 3.213 -26.662 1.00 75.19 184 GLY A C 1
ATOM 1418 O O . GLY A 1 184 ? 18.937 2.177 -26.270 1.00 75.19 184 GLY A O 1
ATOM 1419 N N . GLU A 1 185 ? 17.498 3.862 -25.917 1.00 76.62 185 GLU A N 1
ATOM 1420 C CA . GLU A 1 185 ? 16.982 3.325 -24.649 1.00 76.62 185 GLU A CA 1
ATOM 1421 C C . GLU A 1 185 ? 15.936 2.232 -24.901 1.00 76.62 185 GLU A C 1
ATOM 1423 O O . GLU A 1 185 ? 15.073 2.354 -25.770 1.00 76.62 185 GLU A O 1
ATOM 1428 N N . VAL A 1 186 ? 16.015 1.142 -24.133 1.00 79.00 186 VAL A N 1
ATOM 1429 C CA . VAL A 1 186 ? 15.054 0.034 -24.191 1.00 79.00 186 VAL A CA 1
ATOM 1430 C C . VAL A 1 186 ? 14.191 0.097 -22.934 1.00 79.00 186 VAL A C 1
ATOM 1432 O O . VAL A 1 186 ? 14.753 0.048 -21.838 1.00 79.00 186 VAL A O 1
ATOM 1435 N N . PRO A 1 187 ? 12.855 0.198 -23.048 1.00 77.19 187 PRO A N 1
ATOM 1436 C CA . PRO A 1 187 ? 11.994 0.217 -21.879 1.00 77.19 187 PRO A CA 1
ATOM 1437 C C . PRO A 1 187 ? 12.012 -1.149 -21.196 1.00 77.19 187 PRO A C 1
ATOM 1439 O O . PRO A 1 187 ? 12.006 -2.207 -21.837 1.00 77.19 187 PRO A O 1
ATOM 1442 N N . VAL A 1 188 ? 12.048 -1.109 -19.872 1.00 73.06 188 VAL A N 1
ATOM 1443 C CA . VAL A 1 188 ? 12.063 -2.290 -19.021 1.00 73.06 188 VAL A CA 1
ATOM 1444 C C . VAL A 1 188 ? 10.936 -2.147 -18.010 1.00 73.06 188 VAL A C 1
ATOM 1446 O O . VAL A 1 188 ? 10.755 -1.085 -17.420 1.00 73.06 188 VAL A O 1
ATOM 1449 N N . PHE A 1 189 ? 10.153 -3.206 -17.848 1.00 71.19 189 PHE A N 1
ATOM 1450 C CA . PHE A 1 189 ? 8.929 -3.213 -17.061 1.00 71.19 189 PHE A CA 1
ATOM 1451 C C . PHE A 1 189 ? 9.075 -4.174 -15.895 1.00 71.19 189 PHE A C 1
ATOM 1453 O O . PHE A 1 189 ? 9.534 -5.305 -16.066 1.00 71.19 189 PHE A O 1
ATOM 1460 N N . TRP A 1 190 ? 8.622 -3.754 -14.720 1.00 67.94 190 TRP A N 1
ATOM 1461 C CA . TRP A 1 190 ? 8.594 -4.567 -13.509 1.00 67.94 190 TRP A CA 1
ATOM 1462 C C . TRP A 1 190 ? 7.177 -4.633 -12.948 1.00 67.94 190 TRP A C 1
ATOM 1464 O O . TRP A 1 190 ? 6.345 -3.767 -13.210 1.00 67.94 190 TRP A O 1
ATOM 1474 N N . ALA A 1 191 ? 6.897 -5.678 -12.169 1.00 60.19 191 ALA A N 1
ATOM 1475 C CA . ALA A 1 191 ? 5.665 -5.739 -11.396 1.00 60.19 191 ALA A CA 1
ATOM 1476 C C . ALA A 1 191 ? 5.738 -4.656 -10.316 1.00 60.19 191 ALA A C 1
ATOM 1478 O O . ALA A 1 191 ? 6.707 -4.620 -9.563 1.00 60.19 191 ALA A O 1
ATOM 1479 N N . CYS A 1 192 ? 4.737 -3.780 -10.258 1.00 65.12 192 CYS A N 1
ATOM 1480 C CA . CYS A 1 192 ? 4.705 -2.676 -9.307 1.00 65.12 192 CYS A CA 1
ATOM 1481 C C . CYS A 1 192 ? 3.679 -2.913 -8.187 1.00 65.12 192 CYS A C 1
ATOM 1483 O O . CYS A 1 192 ? 2.665 -3.601 -8.347 1.00 65.12 192 CYS A O 1
ATOM 1485 N N . GLY A 1 193 ? 3.950 -2.274 -7.051 1.00 57.09 193 GLY A N 1
ATOM 1486 C CA . GLY A 1 193 ? 3.144 -2.226 -5.839 1.00 57.09 193 GLY A CA 1
ATOM 1487 C C . GLY A 1 193 ? 1.748 -1.611 -5.955 1.00 57.09 193 GLY A C 1
ATOM 1488 O O . GLY A 1 193 ? 1.003 -1.646 -4.982 1.00 57.09 193 GLY A O 1
ATOM 1489 N N . VAL A 1 194 ? 1.354 -1.100 -7.128 1.00 61.28 194 VAL A N 1
ATOM 1490 C CA . VAL A 1 194 ? -0.005 -0.580 -7.404 1.00 61.28 194 VAL A CA 1
ATOM 1491 C C . VAL A 1 194 ? -1.053 -1.671 -7.628 1.00 61.28 194 VAL A C 1
ATOM 1493 O O . VAL A 1 194 ? -2.228 -1.379 -7.845 1.00 61.28 194 VAL A O 1
ATOM 1496 N N . THR A 1 195 ? -0.666 -2.943 -7.521 1.00 69.12 195 THR A N 1
ATOM 1497 C CA . THR A 1 195 ? -1.590 -4.079 -7.640 1.00 69.12 195 THR A CA 1
ATOM 1498 C C . THR A 1 195 ? -2.850 -3.949 -6.763 1.00 69.12 195 THR A C 1
ATOM 1500 O O . THR A 1 195 ? -3.934 -4.233 -7.271 1.00 69.12 195 THR A O 1
ATOM 1503 N N . PRO A 1 196 ? -2.799 -3.455 -5.508 1.00 67.31 196 PRO A N 1
ATOM 1504 C CA . PRO A 1 196 ? -4.005 -3.218 -4.715 1.00 67.31 196 PRO A CA 1
ATOM 1505 C C . PRO A 1 196 ? -4.987 -2.226 -5.342 1.00 67.31 196 PRO A C 1
ATOM 1507 O O . PRO A 1 196 ? -6.191 -2.433 -5.256 1.00 67.31 196 PRO A O 1
ATOM 1510 N N . GLN A 1 197 ? -4.493 -1.177 -6.001 1.00 69.62 197 GLN A N 1
ATOM 1511 C CA . GLN A 1 197 ? -5.336 -0.169 -6.651 1.00 69.62 197 GLN A CA 1
ATOM 1512 C C . GLN A 1 197 ? -6.022 -0.772 -7.882 1.00 69.62 197 GLN A C 1
ATOM 1514 O O . GLN A 1 197 ? -7.230 -0.629 -8.062 1.00 69.62 197 GLN A O 1
ATOM 1519 N N . ALA A 1 198 ? -5.279 -1.554 -8.670 1.00 72.00 198 ALA A N 1
ATOM 1520 C CA . ALA A 1 198 ? -5.843 -2.305 -9.788 1.00 72.00 198 ALA A CA 1
ATOM 1521 C C . ALA A 1 198 ? -6.910 -3.318 -9.324 1.00 72.00 198 ALA A C 1
ATOM 1523 O O . ALA A 1 198 ? -7.956 -3.456 -9.968 1.00 72.00 198 ALA A O 1
ATOM 1524 N N . VAL A 1 199 ? -6.679 -3.993 -8.189 1.00 74.12 199 VAL A N 1
ATOM 1525 C CA . VAL A 1 199 ? -7.662 -4.886 -7.557 1.00 74.12 199 VAL A CA 1
ATOM 1526 C C . VAL A 1 199 ? -8.895 -4.104 -7.107 1.00 74.12 199 VAL A C 1
ATOM 1528 O O . VAL A 1 199 ? -10.003 -4.542 -7.413 1.00 74.12 199 VAL A O 1
ATOM 1531 N N . ALA A 1 200 ? -8.737 -2.942 -6.467 1.00 68.44 200 ALA A N 1
ATOM 1532 C CA . ALA A 1 200 ? -9.858 -2.097 -6.050 1.00 68.44 200 ALA A CA 1
ATOM 1533 C C . ALA A 1 200 ? -10.763 -1.740 -7.241 1.00 68.44 200 ALA A C 1
ATOM 1535 O O . ALA A 1 200 ? -11.967 -1.995 -7.211 1.00 68.44 200 ALA A O 1
ATOM 1536 N N . MET A 1 201 ? -10.178 -1.233 -8.328 1.00 68.62 201 MET A N 1
ATOM 1537 C CA . MET A 1 201 ? -10.923 -0.779 -9.509 1.00 68.62 201 MET A CA 1
ATOM 1538 C C . MET A 1 201 ? -11.581 -1.931 -10.287 1.00 68.62 201 MET A C 1
ATOM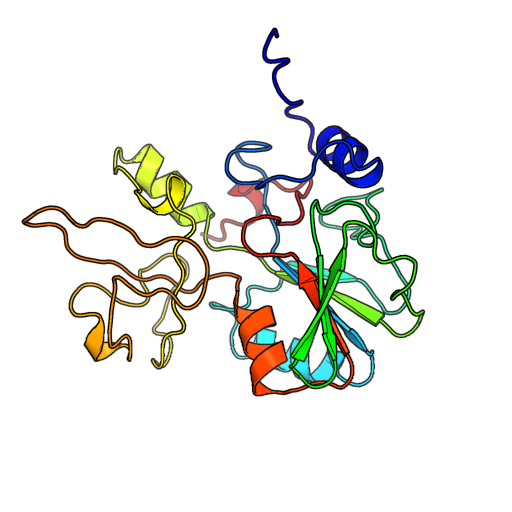 1540 O O . MET A 1 201 ? -12.672 -1.776 -10.840 1.00 68.62 201 MET A O 1
ATOM 1544 N N . SER A 1 202 ? -10.936 -3.102 -10.323 1.00 69.38 202 SER A N 1
ATOM 1545 C CA . SER A 1 202 ? -11.400 -4.244 -11.126 1.00 69.38 202 SER A CA 1
ATOM 1546 C C . SER A 1 202 ? -12.372 -5.150 -10.375 1.00 69.38 202 SER A C 1
ATOM 1548 O O . SER A 1 202 ? -13.401 -5.541 -10.925 1.00 69.38 202 SER A O 1
ATOM 1550 N N . ALA A 1 203 ? -12.054 -5.498 -9.124 1.00 74.38 203 ALA A N 1
ATOM 1551 C CA . ALA A 1 203 ? -12.883 -6.373 -8.294 1.00 74.38 203 ALA A CA 1
ATOM 1552 C C . ALA A 1 203 ? -14.067 -5.628 -7.664 1.00 74.38 203 ALA A C 1
ATOM 1554 O O . ALA A 1 203 ? -15.046 -6.266 -7.279 1.00 74.38 203 ALA A O 1
ATOM 1555 N N . LYS A 1 204 ? -13.988 -4.292 -7.594 1.00 86.44 204 LYS A N 1
ATOM 1556 C CA . LYS A 1 204 ? -15.046 -3.404 -7.097 1.00 86.44 204 LYS A CA 1
ATOM 1557 C C . LYS A 1 204 ? -15.568 -3.807 -5.712 1.00 86.44 204 LYS A C 1
ATOM 1559 O O . LYS A 1 204 ? -16.783 -3.958 -5.540 1.00 86.44 204 LYS A O 1
ATOM 1564 N N . PRO A 1 205 ? -14.678 -4.000 -4.719 1.00 86.50 205 PRO A N 1
ATOM 1565 C CA . PRO A 1 205 ? -15.112 -4.305 -3.365 1.00 86.50 205 PRO A CA 1
ATOM 1566 C C . PRO A 1 205 ? -15.982 -3.156 -2.827 1.00 86.50 205 PRO A C 1
ATOM 1568 O O . PRO A 1 205 ? -15.822 -2.011 -3.257 1.00 86.50 205 PRO A O 1
ATOM 1571 N N . PRO A 1 206 ? -16.897 -3.425 -1.881 1.00 91.56 206 PRO A N 1
ATOM 1572 C CA . PRO A 1 206 ? -17.726 -2.388 -1.274 1.00 91.56 206 PRO A CA 1
ATOM 1573 C C . PRO A 1 206 ? -16.884 -1.290 -0.620 1.00 91.56 206 PRO A C 1
ATOM 1575 O O . PRO A 1 206 ? -17.273 -0.131 -0.656 1.00 91.56 206 PRO A O 1
ATOM 1578 N N . LEU A 1 207 ? -15.719 -1.650 -0.076 1.00 94.69 207 LEU A N 1
ATOM 1579 C CA . LEU A 1 207 ? -14.727 -0.723 0.446 1.00 94.69 207 LEU A CA 1
ATOM 1580 C C . LEU A 1 207 ? -13.331 -1.319 0.250 1.00 94.69 207 LEU A C 1
ATOM 1582 O O . LEU A 1 207 ? -13.114 -2.495 0.549 1.00 94.69 207 LEU A O 1
ATOM 1586 N N . MET A 1 208 ? -12.389 -0.507 -0.213 1.00 95.06 208 MET A N 1
ATOM 1587 C CA . MET A 1 208 ? -10.960 -0.803 -0.165 1.00 95.06 208 MET A CA 1
ATOM 1588 C C . MET A 1 208 ? -10.192 0.498 0.012 1.00 95.06 208 MET A C 1
ATOM 1590 O O . MET A 1 208 ? -10.466 1.480 -0.669 1.00 95.06 208 MET A O 1
ATOM 1594 N N . ILE A 1 209 ? -9.233 0.512 0.926 1.00 96.81 209 ILE A N 1
ATOM 1595 C CA . ILE A 1 209 ? -8.377 1.668 1.177 1.00 96.81 209 ILE A CA 1
ATOM 1596 C C . ILE A 1 209 ? -6.955 1.275 0.798 1.00 96.81 209 ILE A C 1
ATOM 1598 O O . ILE A 1 209 ? -6.494 0.180 1.117 1.00 96.81 209 ILE A O 1
ATOM 1602 N N . THR A 1 210 ? -6.246 2.153 0.103 1.00 95.12 210 THR A N 1
ATOM 1603 C CA . THR A 1 210 ? -4.829 1.963 -0.213 1.00 95.12 210 THR A CA 1
ATOM 1604 C C . THR A 1 210 ? -4.048 3.207 0.163 1.00 95.12 210 THR A C 1
ATOM 1606 O O . THR A 1 210 ? -4.614 4.278 0.351 1.00 95.12 210 THR A O 1
ATOM 1609 N N . HIS A 1 211 ? -2.728 3.105 0.204 1.00 92.69 2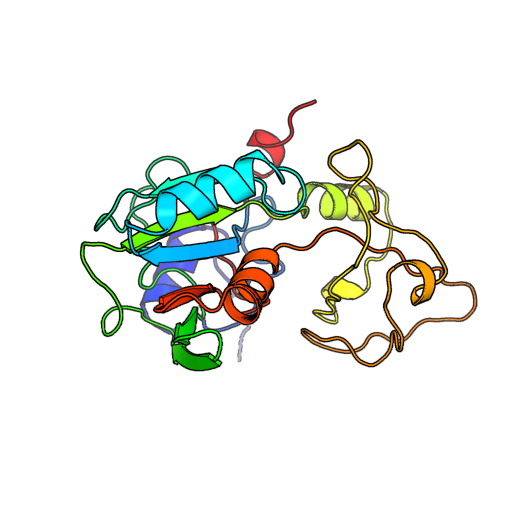11 HIS A N 1
ATOM 1610 C CA . HIS A 1 211 ? -1.888 4.290 0.055 1.00 92.69 211 HIS A CA 1
ATOM 1611 C C . HIS A 1 211 ? -2.061 4.908 -1.351 1.00 92.69 211 HIS A C 1
ATOM 1613 O O . HIS A 1 211 ? -2.427 4.208 -2.310 1.00 92.69 211 HIS A O 1
ATOM 1619 N N . ALA A 1 212 ? -1.815 6.211 -1.483 1.00 90.06 212 ALA A N 1
ATOM 1620 C CA . ALA A 1 212 ? -1.711 6.864 -2.785 1.00 90.06 212 ALA A CA 1
ATOM 1621 C C . ALA A 1 212 ? -0.376 6.493 -3.468 1.00 90.06 212 ALA A C 1
ATOM 1623 O O . ALA A 1 212 ? 0.618 6.278 -2.769 1.00 90.06 212 ALA A O 1
ATOM 1624 N N . PRO A 1 213 ? -0.308 6.427 -4.815 1.00 83.38 213 PRO A N 1
ATOM 1625 C CA . PRO A 1 213 ? 0.951 6.200 -5.528 1.00 83.38 213 PRO A CA 1
ATOM 1626 C C . PRO A 1 213 ? 2.053 7.151 -5.050 1.00 83.38 213 PRO A C 1
ATOM 1628 O O . PRO A 1 213 ? 1.798 8.338 -4.852 1.00 83.38 213 PRO A O 1
ATOM 1631 N N . GLY A 1 214 ? 3.251 6.617 -4.806 1.00 81.94 214 GLY A N 1
ATOM 1632 C CA . GLY A 1 214 ? 4.396 7.375 -4.291 1.00 81.94 214 GLY A CA 1
ATOM 1633 C C . GLY A 1 214 ? 4.343 7.711 -2.794 1.00 81.94 214 GLY A C 1
ATOM 1634 O O . GLY A 1 214 ? 5.333 8.202 -2.269 1.00 81.94 214 GLY A O 1
ATOM 1635 N N . HIS A 1 215 ? 3.245 7.436 -2.081 1.00 90.31 215 HIS A N 1
ATOM 1636 C CA . HIS A 1 215 ? 3.058 7.773 -0.661 1.00 90.31 215 HIS A CA 1
ATOM 1637 C C . HIS A 1 215 ? 3.022 6.501 0.204 1.00 90.31 215 HIS A C 1
ATOM 1639 O O . HIS A 1 215 ? 2.045 6.234 0.904 1.00 90.31 215 HIS A O 1
ATOM 1645 N N . MET A 1 216 ? 4.053 5.661 0.103 1.00 90.75 216 MET A N 1
ATOM 1646 C CA . MET A 1 216 ? 4.091 4.354 0.770 1.00 90.75 216 MET A CA 1
ATOM 1647 C C . MET A 1 216 ? 4.260 4.463 2.293 1.00 90.75 216 MET A C 1
ATOM 1649 O O . MET A 1 216 ? 4.665 5.489 2.835 1.00 90.75 216 MET A O 1
ATOM 1653 N N . PHE A 1 217 ? 3.985 3.367 3.000 1.00 94.44 217 PHE A N 1
ATOM 1654 C CA . PHE A 1 217 ? 4.215 3.269 4.439 1.00 94.44 217 PHE A CA 1
ATOM 1655 C C . PHE A 1 217 ? 5.681 2.911 4.732 1.00 94.44 217 PHE A C 1
ATOM 1657 O O . PHE A 1 217 ? 6.177 1.880 4.273 1.00 94.44 217 PHE A O 1
ATOM 1664 N N . ILE A 1 218 ? 6.385 3.743 5.505 1.00 93.31 218 ILE A N 1
ATOM 1665 C CA . ILE A 1 218 ? 7.800 3.521 5.848 1.00 93.31 218 ILE A CA 1
ATOM 1666 C C . ILE A 1 218 ? 7.904 2.617 7.079 1.00 93.31 218 ILE A C 1
ATOM 1668 O O . ILE A 1 218 ? 7.460 2.980 8.172 1.00 93.31 218 ILE A O 1
ATOM 1672 N N . THR A 1 219 ? 8.544 1.459 6.922 1.00 93.31 219 THR A N 1
ATOM 1673 C CA . THR A 1 219 ? 8.706 0.476 8.002 1.00 93.31 219 THR A CA 1
ATOM 1674 C C . THR A 1 219 ? 10.043 0.623 8.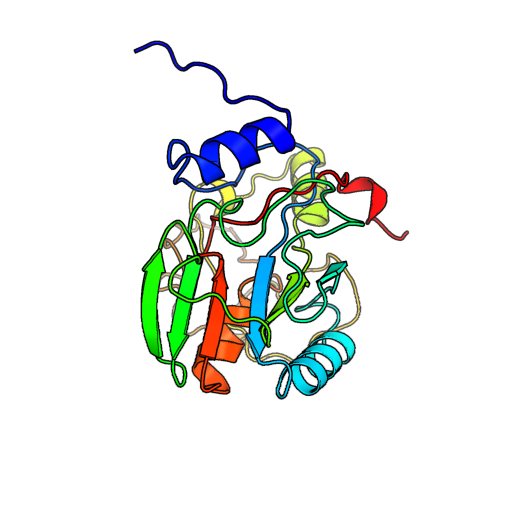740 1.00 93.31 219 THR A C 1
ATOM 1676 O O . THR A 1 219 ? 10.940 1.356 8.319 1.00 93.31 219 THR A O 1
ATOM 1679 N N . ASP A 1 220 ? 10.194 -0.104 9.847 1.00 92.94 220 ASP A N 1
ATOM 1680 C CA . ASP A 1 220 ? 11.446 -0.197 10.601 1.00 92.94 220 ASP A CA 1
ATOM 1681 C C . ASP A 1 220 ? 12.368 -1.313 10.073 1.00 92.94 220 ASP A C 1
ATOM 1683 O O . ASP A 1 220 ? 13.515 -1.416 10.513 1.00 92.94 220 ASP A O 1
ATOM 1687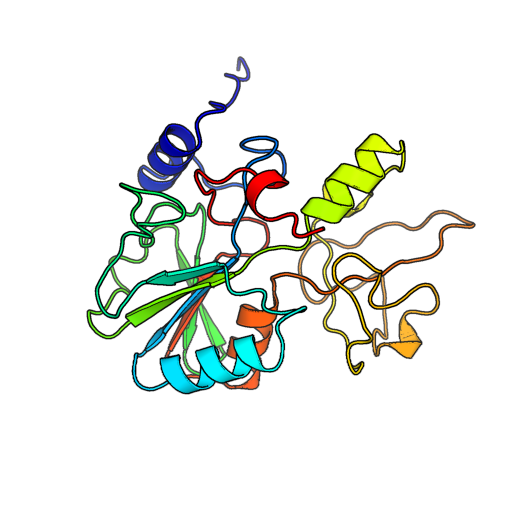 N N . LYS A 1 221 ? 11.920 -2.152 9.129 1.00 88.94 221 LYS A N 1
ATOM 1688 C CA . LYS A 1 221 ? 12.734 -3.242 8.561 1.00 88.94 221 LYS A CA 1
ATOM 1689 C C . LYS A 1 221 ? 13.717 -2.726 7.522 1.00 88.94 221 LYS A C 1
ATOM 1691 O O . LYS A 1 221 ? 13.404 -1.801 6.774 1.00 88.94 221 LYS A O 1
ATOM 1696 N N . MET A 1 222 ? 14.903 -3.329 7.474 1.00 84.12 222 MET A N 1
ATOM 1697 C CA . MET A 1 222 ? 15.866 -3.055 6.410 1.00 84.12 222 MET A CA 1
ATOM 1698 C C . MET A 1 222 ? 15.514 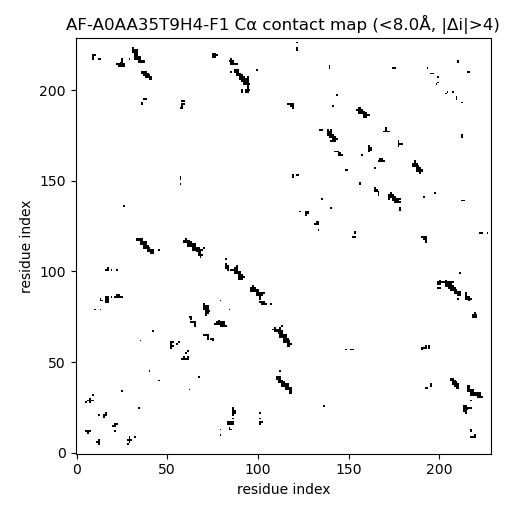-3.881 5.172 1.00 84.12 222 MET A C 1
ATOM 1700 O O . MET A 1 222 ? 15.080 -5.026 5.297 1.00 84.12 222 MET A O 1
ATOM 1704 N N . ASP A 1 223 ? 15.756 -3.341 3.978 1.00 77.75 223 ASP A N 1
ATOM 1705 C CA . ASP A 1 223 ? 15.571 -4.089 2.723 1.00 77.75 223 ASP A CA 1
ATOM 1706 C C . ASP A 1 223 ? 16.410 -5.376 2.701 1.00 77.75 223 ASP A C 1
ATOM 1708 O O . ASP A 1 223 ? 15.992 -6.407 2.174 1.00 77.75 223 ASP A O 1
ATOM 1712 N N . GLU A 1 224 ? 17.591 -5.328 3.322 1.00 73.19 224 GLU A N 1
ATOM 1713 C CA . GLU A 1 224 ? 18.522 -6.452 3.442 1.00 73.19 224 GLU A CA 1
ATOM 1714 C C . GLU A 1 224 ? 17.949 -7.610 4.272 1.00 73.19 224 GLU A C 1
ATOM 1716 O O . GLU A 1 224 ? 18.281 -8.764 4.009 1.00 73.19 224 GLU A O 1
ATOM 1721 N N . ASP A 1 225 ? 17.040 -7.327 5.212 1.00 74.94 225 ASP A N 1
ATOM 1722 C CA . ASP A 1 225 ? 16.391 -8.352 6.037 1.00 74.94 225 ASP A CA 1
ATOM 1723 C C . ASP A 1 225 ? 15.364 -9.173 5.235 1.00 74.94 225 ASP A C 1
ATOM 1725 O O . ASP A 1 225 ? 14.992 -10.275 5.642 1.00 74.94 225 ASP A O 1
ATOM 1729 N N . LEU A 1 226 ? 14.895 -8.641 4.099 1.00 70.50 226 LEU A N 1
ATOM 1730 C CA . LEU A 1 226 ? 13.915 -9.284 3.217 1.00 70.50 226 LEU A CA 1
ATOM 1731 C C . LEU A 1 226 ? 14.542 -9.947 1.987 1.00 70.50 226 LEU A C 1
ATOM 1733 O O . LEU A 1 226 ? 13.854 -10.670 1.259 1.00 70.50 226 LEU A O 1
ATOM 1737 N N . ALA A 1 227 ? 15.829 -9.708 1.732 1.00 54.53 227 ALA A N 1
ATOM 1738 C CA . ALA A 1 227 ? 16.554 -10.310 0.625 1.00 54.53 227 ALA A CA 1
ATOM 1739 C C . ALA A 1 227 ? 16.818 -11.797 0.915 1.00 54.53 227 ALA A C 1
ATOM 1741 O O . ALA A 1 227 ? 17.876 -12.191 1.404 1.00 54.53 227 ALA A O 1
ATOM 1742 N N . VAL A 1 228 ? 15.834 -12.643 0.614 1.00 40.41 228 VAL A N 1
ATOM 1743 C CA . VAL A 1 228 ? 16.037 -14.092 0.557 1.00 40.41 228 VAL A CA 1
ATOM 1744 C C . VAL A 1 228 ? 16.953 -14.388 -0.638 1.00 40.41 228 VAL A C 1
ATOM 1746 O O . VAL A 1 228 ? 16.615 -14.046 -1.771 1.00 40.41 228 VAL A O 1
ATOM 1749 N N . ILE A 1 229 ? 18.121 -14.972 -0.349 1.00 31.41 229 ILE A N 1
ATOM 1750 C CA . ILE A 1 229 ? 19.107 -15.489 -1.318 1.00 31.41 229 ILE A CA 1
ATOM 1751 C C . ILE A 1 229 ? 18.470 -16.551 -2.219 1.00 31.41 229 ILE A C 1
ATOM 1753 O O . ILE A 1 229 ? 17.758 -17.426 -1.673 1.00 31.41 229 ILE A O 1
#

Foldseek 3Di:
DDPPPDDLDLVVLLVCQLVLNDQDFCQPHNPQFWFWWKKKDFLVCVVVVVVVCVVVCFLFVWDDKADQQGQAGCPWAGPGGNQARWNWKFKFALLHTDDIDNGCPVVHDSRMMMTTGTWLCLLVVVCVVVVDDDCCSVKVADADFQDDADDDRNAFSDKADVVVRVDPDQQDGPDIHGDDDDPPDIDTHGNGNCVSSVCCNVVRHRIMMIGHRSRTRTTPDGPVVVPDD

InterPro domains:
  IPR009906 D-glutamate cyclase-like domain [PF07286] (113-144)
  IPR009906 D-glutamate cyclase-like domain [PF07286] (148-220)
  IPR038021 Putative hydro-lyase [SSF160920] (9-220)

Organism: Geodia barretti (NCBI:txid519541)

pLDDT: mean 77.73, std 18.67, range [28.64, 97.69]

Solvent-accessible surface area (backbone atoms only — not comparable to full-atom values): 12962 Å² total; per-residue (Å²): 130,84,82,73,76,75,68,66,47,39,70,57,46,27,51,33,12,53,70,64,77,39,72,58,65,41,76,86,55,37,82,66,38,38,48,24,32,44,37,33,30,44,51,90,52,40,61,60,52,52,52,48,28,70,76,34,48,78,53,30,29,75,71,48,75,29,54,59,49,53,50,50,41,70,88,46,28,69,91,43,43,71,48,24,32,26,27,28,31,32,35,24,46,55,27,42,82,76,46,75,41,48,57,34,77,91,76,63,53,63,50,31,25,36,36,36,21,45,47,67,58,70,42,55,55,50,40,46,75,70,71,50,88,67,68,56,84,80,29,63,55,42,71,82,69,80,63,86,85,76,94,59,90,76,59,66,74,41,75,47,72,52,59,83,34,67,39,88,51,84,66,63,46,86,37,62,39,58,65,89,81,60,94,90,66,71,56,72,39,63,66,52,54,59,46,57,58,54,45,32,52,70,71,32,41,77,49,34,37,29,45,35,92,58,13,43,34,65,28,72,39,45,42,74,80,68,61,78,129

Sequence (229 aa):
MTLTALPESPSELRSMMRQGDLVQTTSGMAPGRVQANLAILPRDLAFDFLLFCQRNPRPCPLLEVVESGEVEPRDFAPGADLRSDAPLYRVYEHGELTAEVTDLGEFWRDDLVSFLLGCSFSFETALIKAGMEMRHMTCDTMYPCNIPFPAVHGAPVHIGDPSAIGISDIYAPDFGEPVEFKDGEVPVFWACGVTPQAVAMSAKPPLMITHAPGHMFITDKMDEDLAVI